Protein AF-A0A0F9WGL8-F1 (afdb_monomer)

Organism: NCBI:txid412755

Structure (mmCIF, N/CA/C/O backbone):
data_AF-A0A0F9WGL8-F1
#
_entry.id   AF-A0A0F9WGL8-F1
#
loop_
_atom_site.group_PDB
_atom_site.id
_atom_site.type_symbol
_atom_site.label_atom_id
_atom_site.label_alt_id
_atom_site.label_comp_id
_atom_site.label_asym_id
_atom_site.label_entity_id
_atom_site.label_seq_id
_atom_site.pdbx_PDB_ins_code
_atom_site.Cartn_x
_atom_site.Cartn_y
_atom_site.Cartn_z
_atom_site.occupancy
_atom_site.B_iso_or_equiv
_atom_site.auth_seq_id
_atom_site.auth_comp_id
_atom_site.auth_asym_id
_atom_site.auth_atom_id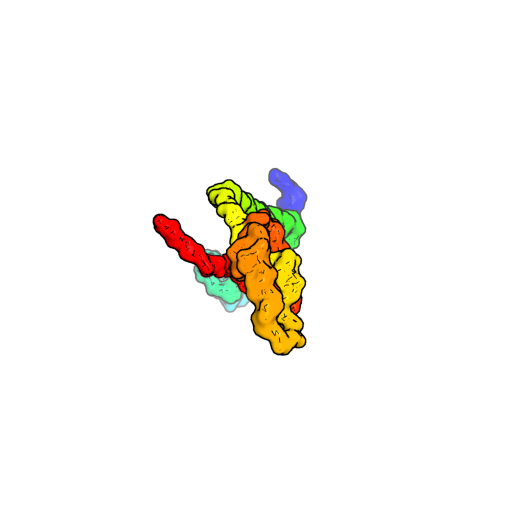
_atom_site.pdbx_PDB_model_num
ATOM 1 N N . MET A 1 1 ? -16.468 8.388 -9.342 1.00 61.84 1 MET A N 1
ATOM 2 C CA . MET A 1 1 ? -15.088 8.164 -8.849 1.00 61.84 1 MET A CA 1
ATOM 3 C C . MET A 1 1 ? -14.529 9.538 -8.498 1.00 61.84 1 MET A C 1
ATOM 5 O O . MET A 1 1 ? -14.939 10.488 -9.144 1.00 61.84 1 MET A O 1
ATOM 9 N N . ASN A 1 2 ? -13.724 9.706 -7.445 1.00 84.00 2 ASN A N 1
ATOM 10 C CA . ASN A 1 2 ? -13.196 11.035 -7.107 1.00 84.00 2 ASN A CA 1
ATOM 11 C C . ASN A 1 2 ? -12.109 11.406 -8.130 1.00 84.00 2 ASN A C 1
ATOM 13 O O . ASN A 1 2 ? -10.982 10.930 -8.006 1.00 84.00 2 ASN A O 1
ATOM 17 N N . ASP A 1 3 ? -12.455 12.198 -9.148 1.00 90.81 3 ASP A N 1
ATOM 18 C CA . ASP A 1 3 ? -11.556 12.529 -10.265 1.00 90.81 3 ASP A CA 1
ATOM 19 C C . ASP A 1 3 ? -10.232 13.135 -9.779 1.00 90.81 3 ASP A C 1
ATOM 21 O O . ASP A 1 3 ? -9.168 12.794 -10.282 1.00 90.81 3 ASP A O 1
ATOM 25 N N . LYS A 1 4 ? -10.259 13.913 -8.690 1.00 93.12 4 LYS A N 1
ATOM 26 C CA . LYS A 1 4 ? -9.046 14.454 -8.060 1.00 93.12 4 LYS A CA 1
ATOM 27 C C . LYS A 1 4 ? -8.122 13.366 -7.503 1.00 93.12 4 LYS A C 1
ATOM 29 O O . LYS A 1 4 ? -6.904 13.494 -7.588 1.00 93.12 4 LYS A O 1
ATOM 34 N N . LEU A 1 5 ? -8.681 12.309 -6.912 1.00 94.56 5 LEU A N 1
ATOM 35 C CA . LEU A 1 5 ? -7.888 11.176 -6.427 1.00 94.56 5 LEU A CA 1
ATOM 36 C C . LEU A 1 5 ? -7.310 10.381 -7.599 1.00 94.56 5 LEU A C 1
ATOM 38 O O . LEU A 1 5 ? -6.151 9.985 -7.546 1.00 94.56 5 LEU A O 1
ATOM 42 N N . LYS A 1 6 ? -8.098 10.185 -8.662 1.00 95.75 6 LYS A N 1
ATOM 43 C CA . LYS A 1 6 ? -7.627 9.524 -9.881 1.00 95.75 6 LYS A CA 1
ATOM 44 C C . LYS A 1 6 ? -6.412 10.247 -10.465 1.00 95.75 6 LYS A C 1
ATOM 46 O O . LYS A 1 6 ? -5.419 9.582 -10.727 1.00 95.75 6 LYS A O 1
ATOM 51 N N . GLU A 1 7 ? -6.458 11.573 -10.592 1.00 97.38 7 GLU A N 1
ATOM 52 C CA . GLU A 1 7 ? -5.324 12.359 -11.101 1.00 97.38 7 GLU A CA 1
ATOM 53 C C . GLU A 1 7 ? -4.088 12.258 -10.198 1.00 97.38 7 GLU A C 1
ATOM 55 O O . GLU A 1 7 ? -2.981 12.081 -10.691 1.00 97.38 7 GLU A O 1
ATOM 60 N N . LYS A 1 8 ? -4.254 12.268 -8.870 1.00 95.94 8 LYS A N 1
ATOM 61 C CA . LYS A 1 8 ? -3.129 12.074 -7.935 1.00 95.94 8 LYS A CA 1
ATOM 62 C C . LYS A 1 8 ? -2.490 10.689 -8.036 1.00 95.94 8 LYS A C 1
ATOM 64 O O . LYS A 1 8 ? -1.273 10.560 -7.942 1.00 95.94 8 LYS A O 1
ATOM 69 N N . VAL A 1 9 ? -3.304 9.646 -8.194 1.00 96.44 9 VAL A N 1
ATOM 70 C CA . VAL A 1 9 ? -2.798 8.283 -8.397 1.00 96.44 9 VAL A CA 1
ATOM 71 C C . VAL A 1 9 ? -2.116 8.176 -9.760 1.00 96.44 9 VAL A C 1
ATOM 73 O O . VAL A 1 9 ? -1.036 7.601 -9.850 1.00 96.44 9 VAL A O 1
ATOM 76 N N . ALA A 1 10 ? -2.704 8.759 -10.806 1.00 97.25 10 ALA A N 1
ATOM 77 C CA . ALA A 1 10 ? -2.117 8.791 -12.141 1.00 97.25 10 ALA A CA 1
ATOM 78 C C . ALA A 1 10 ? -0.765 9.521 -12.157 1.00 97.25 10 ALA A C 1
ATOM 80 O O . ALA A 1 10 ? 0.176 9.013 -12.758 1.00 97.25 10 ALA A O 1
ATOM 81 N N . ASP A 1 11 ? -0.643 10.642 -11.441 1.00 97.31 11 ASP A N 1
ATOM 82 C CA . ASP A 1 11 ? 0.608 11.386 -11.263 1.00 97.31 11 ASP A CA 1
ATOM 83 C C . ASP A 1 11 ? 1.704 10.506 -10.642 1.00 97.31 11 ASP A C 1
ATOM 85 O O . ASP A 1 11 ? 2.785 10.361 -11.210 1.00 97.31 11 ASP A O 1
ATOM 89 N N . LYS A 1 12 ? 1.395 9.788 -9.552 1.00 97.31 12 LYS A N 1
ATOM 90 C CA . LYS A 1 12 ? 2.343 8.838 -8.943 1.00 97.31 12 LYS A CA 1
ATOM 91 C C . LYS A 1 12 ? 2.701 7.668 -9.848 1.00 97.31 12 LYS A C 1
ATOM 93 O O . LYS A 1 12 ? 3.853 7.241 -9.872 1.00 97.31 12 LYS A O 1
ATOM 98 N N . MET A 1 13 ? 1.750 7.175 -10.634 1.00 97.31 13 MET A N 1
ATOM 99 C CA . MET A 1 13 ? 2.026 6.112 -11.597 1.00 97.31 13 MET A CA 1
ATOM 100 C C . MET A 1 13 ? 2.892 6.589 -12.759 1.00 97.31 13 MET A C 1
ATOM 102 O O . MET A 1 13 ? 3.764 5.852 -13.220 1.00 97.31 13 MET A O 1
ATOM 106 N N . HIS A 1 14 ? 2.705 7.832 -13.196 1.00 97.88 14 HIS A N 1
ATOM 107 C CA . HIS A 1 14 ? 3.555 8.451 -14.198 1.00 97.88 14 HIS A CA 1
ATOM 108 C C . HIS A 1 14 ? 4.965 8.730 -13.660 1.00 97.88 14 HIS A C 1
ATOM 110 O O . HIS A 1 14 ? 5.942 8.489 -14.368 1.00 97.88 14 HIS A O 1
ATOM 116 N N . GLU A 1 15 ? 5.097 9.176 -12.410 1.00 97.56 15 GLU A N 1
ATOM 117 C CA . GLU A 1 15 ? 6.387 9.347 -11.730 1.00 97.56 15 GLU A CA 1
ATOM 118 C C . GLU A 1 15 ? 7.164 8.019 -11.683 1.00 97.56 15 GLU A C 1
ATOM 120 O O . GLU A 1 15 ? 8.320 7.963 -12.107 1.00 97.56 15 GLU A O 1
ATOM 125 N N . ALA A 1 16 ? 6.510 6.924 -11.278 1.00 96.31 16 ALA A N 1
ATOM 126 C CA . ALA A 1 16 ? 7.114 5.591 -11.259 1.00 96.31 16 ALA A CA 1
ATOM 127 C C . ALA A 1 16 ? 7.546 5.133 -12.665 1.00 96.31 16 ALA A C 1
ATOM 129 O O . ALA A 1 16 ? 8.687 4.710 -12.873 1.00 96.31 16 ALA A O 1
ATOM 130 N N . TRP A 1 17 ? 6.657 5.258 -13.656 1.00 97.19 17 TRP A N 1
ATOM 131 C CA . TRP A 1 17 ? 6.949 4.885 -15.042 1.00 97.19 17 TRP A CA 1
ATOM 132 C C . TRP A 1 17 ? 8.103 5.705 -15.635 1.00 97.19 17 TRP A C 1
ATOM 134 O O . TRP A 1 17 ? 9.048 5.142 -16.187 1.00 97.19 17 TRP A O 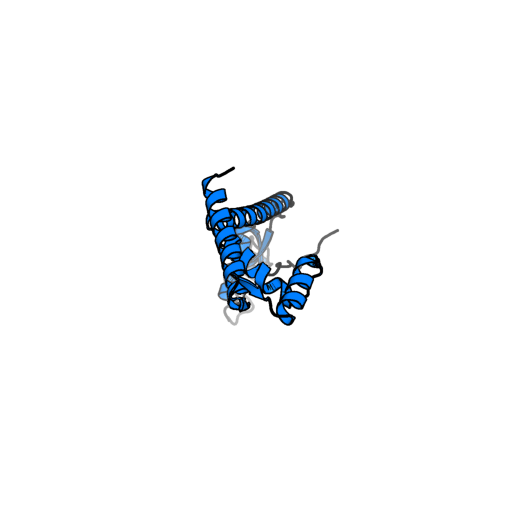1
ATOM 144 N N . SER A 1 18 ? 8.064 7.031 -15.498 1.00 97.94 18 SER A N 1
ATOM 145 C CA . SER A 1 18 ? 9.092 7.925 -16.041 1.00 97.94 18 SER A CA 1
ATOM 146 C C . SER A 1 18 ? 10.445 7.717 -15.354 1.00 97.94 18 SER A C 1
ATOM 148 O O . SER A 1 18 ? 11.477 7.717 -16.030 1.00 97.94 18 SER A O 1
ATOM 150 N N . GLY A 1 19 ? 10.454 7.432 -14.047 1.00 96.62 19 GLY A N 1
ATOM 151 C CA . GLY A 1 19 ? 11.645 7.023 -13.304 1.00 96.62 19 GLY A CA 1
ATOM 152 C C . GLY A 1 19 ? 12.269 5.736 -13.850 1.00 96.62 19 GLY A C 1
ATOM 153 O O . GLY A 1 19 ? 13.482 5.688 -14.084 1.00 96.62 19 GLY A O 1
ATOM 154 N N . TRP A 1 20 ? 11.451 4.718 -14.137 1.00 95.75 20 TRP A N 1
ATOM 155 C CA . TRP A 1 20 ? 11.904 3.476 -14.772 1.00 95.75 20 TRP A CA 1
ATOM 156 C C . TRP A 1 20 ? 12.434 3.697 -16.189 1.00 95.75 20 TRP A C 1
ATOM 158 O O . TRP A 1 20 ? 13.503 3.185 -16.527 1.00 95.75 20 TRP A O 1
ATOM 168 N N . MET A 1 21 ? 11.758 4.512 -17.002 1.00 96.56 21 MET A N 1
ATOM 169 C CA . MET A 1 21 ? 12.241 4.859 -18.342 1.00 96.56 21 MET A CA 1
ATOM 170 C C . MET A 1 21 ? 13.595 5.573 -18.277 1.00 96.56 21 MET A C 1
ATOM 172 O O . MET A 1 21 ? 14.539 5.185 -18.968 1.00 96.56 21 MET A O 1
ATOM 176 N N . ALA A 1 22 ? 13.738 6.559 -17.388 1.00 97.25 22 ALA A N 1
ATOM 177 C CA . ALA A 1 22 ? 15.002 7.253 -17.164 1.00 97.25 22 ALA A CA 1
ATOM 178 C C . ALA A 1 22 ? 16.108 6.299 -16.680 1.00 97.25 22 ALA A C 1
ATOM 180 O O . ALA A 1 22 ? 17.262 6.425 -17.096 1.00 97.25 22 ALA A O 1
ATOM 181 N N . TYR A 1 23 ? 15.777 5.322 -15.830 1.00 96.06 23 TYR A N 1
ATOM 182 C CA . TYR A 1 23 ? 16.714 4.288 -15.391 1.00 96.06 23 TYR A CA 1
ATOM 183 C C . TYR A 1 23 ? 17.191 3.413 -16.554 1.00 96.06 23 TYR A C 1
ATOM 185 O O . TYR A 1 23 ? 18.398 3.216 -16.706 1.00 96.06 23 TYR A O 1
ATOM 193 N N . ILE A 1 24 ? 16.270 2.938 -17.400 1.00 95.44 24 ILE A N 1
ATOM 194 C CA . ILE A 1 24 ? 16.589 2.134 -18.586 1.00 95.44 24 ILE A CA 1
ATOM 195 C C . ILE A 1 24 ? 17.519 2.913 -19.511 1.00 95.44 24 ILE A C 1
ATOM 197 O O . ILE A 1 24 ? 18.579 2.398 -19.874 1.00 95.44 24 ILE A O 1
ATOM 201 N N . PHE A 1 25 ? 17.181 4.162 -19.841 1.00 96.62 25 PHE A N 1
ATOM 202 C CA . PHE A 1 25 ? 18.022 4.997 -20.696 1.00 96.62 25 PHE A CA 1
ATOM 203 C C . PHE A 1 25 ? 19.399 5.243 -20.078 1.00 96.62 25 PHE A C 1
ATOM 205 O O . PHE A 1 25 ? 20.404 5.097 -20.764 1.00 96.62 25 PHE A O 1
ATOM 212 N N . ARG A 1 26 ? 19.473 5.508 -18.768 1.00 97.44 26 ARG A N 1
ATOM 213 C CA . ARG A 1 26 ? 20.744 5.709 -18.053 1.00 97.44 26 ARG A CA 1
ATOM 214 C C . ARG A 1 26 ? 21.630 4.461 -18.026 1.00 97.44 26 ARG A C 1
ATOM 216 O O . ARG A 1 26 ? 22.849 4.580 -17.945 1.00 97.44 26 ARG A O 1
ATOM 223 N N . LYS A 1 27 ? 21.040 3.264 -18.023 1.00 97.56 27 LYS A N 1
ATOM 224 C CA . LYS A 1 27 ? 21.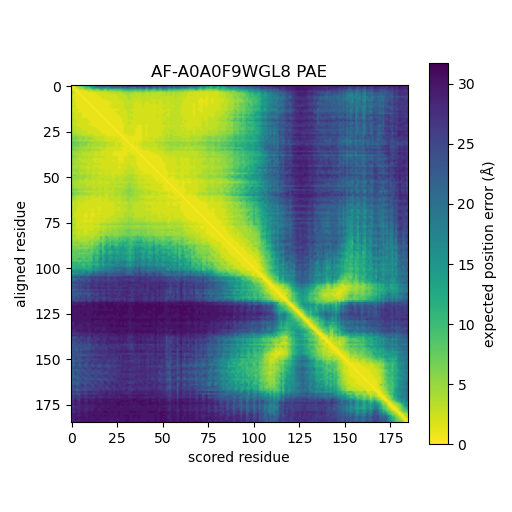776 1.988 -18.044 1.00 97.56 27 LYS A CA 1
ATOM 225 C C . LYS A 1 27 ? 22.104 1.503 -19.454 1.00 97.56 27 LYS A C 1
ATOM 227 O O . LYS A 1 27 ? 22.926 0.598 -19.589 1.00 97.56 27 LYS A O 1
ATOM 232 N N . SER A 1 28 ? 21.477 2.082 -20.469 1.00 97.94 28 SER A N 1
ATOM 233 C CA . SER A 1 28 ? 21.648 1.709 -21.868 1.00 97.94 28 SER A CA 1
ATOM 234 C C . SER A 1 28 ? 22.650 2.624 -22.561 1.00 97.94 28 SER A C 1
ATOM 236 O O . SER A 1 28 ? 22.911 3.744 -22.127 1.00 97.94 28 SER A O 1
ATOM 238 N N . LYS A 1 29 ? 23.218 2.149 -23.666 1.00 97.88 29 LYS A N 1
ATOM 239 C CA . LYS A 1 29 ? 24.041 2.975 -24.549 1.00 97.88 29 LYS A CA 1
ATOM 240 C C . LYS A 1 29 ? 23.156 3.554 -25.646 1.00 97.88 29 LYS A C 1
ATOM 242 O O . LYS A 1 29 ? 22.545 2.785 -26.380 1.00 97.88 29 LYS A O 1
ATOM 247 N N . VAL A 1 30 ? 23.122 4.877 -25.782 1.00 97.00 30 VAL A N 1
ATOM 248 C CA . VAL A 1 30 ? 22.519 5.532 -26.952 1.00 97.00 30 VAL A CA 1
ATOM 249 C C . VAL A 1 30 ? 23.494 5.411 -28.125 1.00 97.00 30 VAL A C 1
ATOM 251 O O . VAL A 1 30 ? 24.670 5.761 -28.005 1.00 97.00 30 VAL A O 1
ATOM 254 N N . ASN A 1 31 ? 23.022 4.853 -29.232 1.00 98.06 31 ASN A N 1
ATOM 255 C CA . ASN A 1 31 ? 23.795 4.639 -30.448 1.00 98.06 31 ASN A CA 1
ATOM 256 C C . ASN A 1 31 ? 23.717 5.878 -31.368 1.00 98.06 31 ASN A C 1
ATOM 258 O O . ASN A 1 31 ? 22.809 6.698 -31.214 1.00 98.06 31 ASN A O 1
ATOM 262 N N . PRO A 1 32 ? 24.638 6.034 -32.342 1.00 97.88 32 PRO A N 1
ATOM 263 C CA . PRO A 1 32 ? 24.643 7.191 -33.247 1.00 97.88 32 PRO A CA 1
ATOM 264 C C . PRO A 1 32 ? 23.375 7.359 -34.097 1.00 97.88 32 PRO A C 1
ATOM 266 O O . PRO A 1 32 ? 23.071 8.467 -34.523 1.00 97.88 32 PRO A O 1
ATOM 269 N N . ASP A 1 33 ? 22.639 6.276 -34.339 1.00 97.50 33 ASP A N 1
ATOM 270 C CA . ASP A 1 33 ? 21.376 6.255 -35.087 1.00 97.50 33 ASP A CA 1
ATOM 271 C C . ASP A 1 33 ? 20.143 6.563 -34.214 1.00 97.50 33 ASP A C 1
ATOM 273 O O . ASP A 1 33 ? 19.010 6.480 -34.683 1.00 97.50 33 ASP A O 1
ATOM 277 N N . GLY A 1 34 ? 20.348 6.904 -32.936 1.00 96.06 34 GLY A N 1
ATOM 278 C CA . GLY A 1 34 ? 19.280 7.174 -31.974 1.00 96.06 34 GLY A CA 1
ATOM 279 C C . GLY A 1 34 ? 18.659 5.921 -31.349 1.00 96.06 34 GLY A C 1
ATOM 280 O O . GLY A 1 34 ? 17.796 6.044 -30.480 1.00 96.06 34 GLY A O 1
ATOM 281 N N . THR A 1 35 ? 19.098 4.718 -31.732 1.00 97.31 35 THR A N 1
ATOM 282 C CA . THR A 1 35 ? 18.681 3.482 -31.059 1.00 97.31 35 THR A CA 1
ATOM 283 C C . THR A 1 35 ? 19.364 3.339 -29.698 1.00 97.31 35 THR A C 1
ATOM 285 O O . THR A 1 35 ? 20.339 4.029 -29.386 1.00 97.31 35 THR A O 1
ATOM 288 N N . ILE A 1 36 ? 18.862 2.429 -28.862 1.00 97.50 36 ILE A N 1
ATOM 289 C CA . ILE A 1 36 ? 19.475 2.117 -27.571 1.00 97.50 36 ILE A CA 1
ATOM 290 C C . ILE A 1 36 ? 19.933 0.663 -27.522 1.00 97.50 36 ILE A C 1
ATOM 292 O O . ILE A 1 36 ? 19.207 -0.254 -27.896 1.00 97.50 36 ILE A O 1
ATOM 296 N N . THR A 1 37 ? 21.137 0.448 -27.003 1.00 98.12 37 THR A N 1
ATOM 297 C CA . THR A 1 37 ? 21.652 -0.879 -26.671 1.00 98.12 37 THR A CA 1
ATOM 298 C C . THR A 1 37 ? 21.492 -1.107 -25.173 1.00 98.12 37 THR A C 1
ATOM 300 O O . THR A 1 37 ? 22.196 -0.490 -24.368 1.00 98.12 37 THR A O 1
ATOM 303 N N . ILE A 1 38 ? 20.576 -1.998 -24.793 1.00 98.06 38 ILE A N 1
ATOM 304 C CA . ILE A 1 38 ? 20.378 -2.415 -23.400 1.00 98.06 38 ILE A CA 1
ATOM 305 C C . ILE A 1 38 ? 21.439 -3.473 -23.053 1.00 98.06 38 ILE A C 1
ATOM 307 O O . ILE A 1 38 ? 21.610 -4.434 -23.807 1.00 98.06 38 ILE A O 1
ATOM 311 N N . PRO A 1 39 ? 22.167 -3.347 -21.930 1.00 98.19 39 PRO A N 1
ATOM 312 C CA . PRO A 1 39 ? 23.194 -4.317 -21.578 1.00 98.19 39 PRO A CA 1
ATOM 313 C C . PRO A 1 39 ? 22.586 -5.685 -21.238 1.00 98.19 39 PRO A C 1
ATOM 315 O O . PRO A 1 39 ? 21.527 -5.780 -20.618 1.00 98.19 39 PRO A O 1
ATOM 318 N N . GLN A 1 40 ? 23.295 -6.764 -21.584 1.00 98.12 40 GLN A N 1
ATOM 319 C CA . GLN A 1 40 ? 22.805 -8.143 -21.445 1.00 98.12 40 GLN A CA 1
ATOM 320 C C . GLN A 1 40 ? 22.308 -8.478 -20.029 1.00 98.12 40 GLN A C 1
ATOM 322 O O . GLN A 1 40 ? 21.283 -9.142 -19.875 1.00 98.12 40 GLN A O 1
ATOM 327 N N . TRP A 1 41 ? 23.011 -8.016 -18.988 1.00 97.19 41 TRP A N 1
ATOM 328 C CA . TRP A 1 41 ? 22.611 -8.257 -17.597 1.00 97.19 41 TRP A CA 1
ATOM 329 C C . TRP A 1 41 ? 21.225 -7.676 -17.291 1.00 97.19 41 TRP A C 1
ATOM 331 O O . TRP A 1 41 ? 20.458 -8.283 -16.545 1.00 97.19 41 TRP A O 1
ATOM 341 N N . ALA A 1 42 ? 20.904 -6.522 -17.880 1.00 97.00 42 ALA A N 1
ATOM 342 C CA . ALA A 1 42 ? 19.652 -5.820 -17.669 1.00 97.00 42 ALA A CA 1
ATOM 343 C C . ALA A 1 42 ? 18.517 -6.503 -18.425 1.00 97.00 42 ALA A C 1
ATOM 345 O O . ALA A 1 42 ? 17.492 -6.787 -17.818 1.00 97.00 42 ALA A O 1
ATOM 346 N N . VAL A 1 43 ? 18.745 -6.882 -19.689 1.00 97.56 43 VAL A N 1
ATOM 347 C CA . VAL A 1 43 ? 17.800 -7.709 -20.459 1.00 97.56 43 VAL A CA 1
ATOM 348 C C . VAL A 1 43 ? 17.467 -8.985 -19.684 1.00 97.56 43 VAL A C 1
ATOM 350 O O . VAL A 1 43 ? 16.309 -9.247 -19.389 1.00 97.56 43 VAL A O 1
ATOM 353 N N . LYS A 1 44 ? 18.485 -9.739 -19.245 1.00 96.75 44 LYS A N 1
ATOM 354 C CA . LYS A 1 44 ? 18.285 -10.986 -18.492 1.00 96.75 44 LYS A CA 1
ATOM 355 C C . LYS A 1 44 ? 17.489 -10.772 -17.201 1.00 96.75 44 LYS A C 1
ATOM 357 O O . LYS A 1 44 ? 16.628 -11.585 -16.873 1.00 96.75 44 LYS A O 1
ATOM 362 N N . ARG A 1 45 ? 17.802 -9.717 -16.443 1.00 95.00 45 ARG A N 1
ATOM 363 C CA . ARG A 1 45 ? 17.124 -9.417 -15.177 1.00 95.00 45 ARG A CA 1
ATOM 364 C C . ARG A 1 45 ? 15.682 -8.966 -15.405 1.00 95.00 45 ARG A C 1
ATOM 366 O O . ARG A 1 45 ? 14.783 -9.538 -14.800 1.00 95.00 45 ARG A O 1
ATOM 373 N N . TRP A 1 46 ? 15.469 -7.953 -16.240 1.00 95.38 46 TRP A N 1
ATOM 374 C CA . TRP A 1 46 ? 14.164 -7.318 -16.410 1.00 95.38 46 TRP A CA 1
ATOM 375 C C . TRP A 1 46 ? 13.189 -8.206 -17.180 1.00 95.38 46 TRP A C 1
ATOM 377 O O . TRP A 1 46 ? 12.038 -8.285 -16.773 1.00 95.38 46 TRP A O 1
ATOM 387 N N . SER A 1 47 ? 13.637 -8.959 -18.195 1.00 95.75 47 SER A N 1
ATOM 388 C CA . SER A 1 47 ? 12.782 -9.964 -18.850 1.00 95.75 47 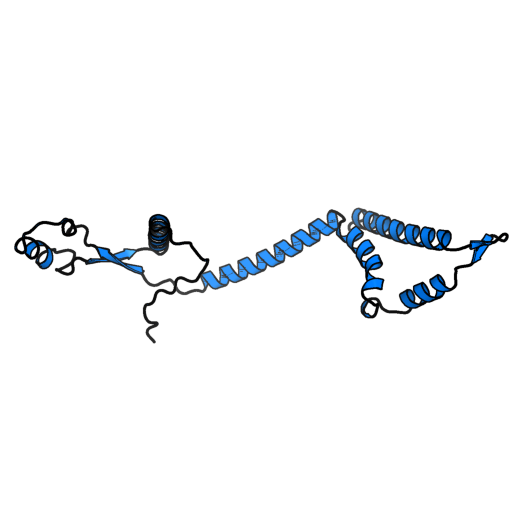SER A CA 1
ATOM 389 C C . SER A 1 47 ? 12.285 -11.000 -17.844 1.00 95.75 47 SER A C 1
ATOM 391 O O . SER A 1 47 ? 11.090 -11.243 -17.762 1.00 95.75 47 SER A O 1
ATOM 393 N N . LYS A 1 48 ? 13.168 -11.514 -16.971 1.00 94.75 48 LYS A N 1
ATOM 394 C CA . LYS A 1 48 ? 12.746 -12.430 -15.903 1.00 94.75 48 LYS A CA 1
ATOM 395 C C . LYS A 1 48 ? 11.703 -11.799 -14.975 1.00 94.75 48 LYS A C 1
ATOM 397 O O . LYS A 1 48 ? 10.776 -12.494 -14.576 1.00 94.75 48 LYS A O 1
ATOM 402 N N . GLN A 1 49 ? 11.856 -10.526 -14.610 1.00 94.19 49 GLN A N 1
ATOM 403 C CA . GLN A 1 49 ? 10.884 -9.837 -13.754 1.00 94.19 49 GLN A CA 1
ATOM 404 C C . GLN A 1 49 ? 9.526 -9.667 -14.448 1.00 94.19 49 GLN A C 1
ATOM 406 O O . GLN A 1 49 ? 8.507 -9.899 -13.813 1.00 94.19 49 GLN A O 1
ATOM 411 N N . VAL A 1 50 ? 9.513 -9.326 -15.740 1.00 94.12 50 VAL A N 1
ATOM 412 C CA . VAL A 1 50 ? 8.279 -9.154 -16.526 1.00 94.12 50 VAL A CA 1
ATOM 413 C C . VAL A 1 50 ? 7.567 -10.490 -16.779 1.00 94.12 50 VAL A C 1
ATOM 415 O O . VAL A 1 50 ? 6.342 -10.546 -16.719 1.00 94.12 50 VAL A O 1
ATOM 418 N N . ASP A 1 51 ? 8.317 -11.570 -17.006 1.00 96.75 51 ASP A N 1
ATOM 419 C CA . ASP A 1 51 ? 7.766 -12.901 -17.304 1.00 96.75 51 ASP A CA 1
ATOM 420 C C . ASP A 1 51 ? 7.324 -13.678 -16.046 1.00 96.75 51 ASP A C 1
ATOM 422 O O . ASP A 1 51 ? 6.683 -14.726 -16.148 1.00 96.75 51 ASP A O 1
ATOM 426 N N . THR A 1 52 ? 7.665 -13.193 -14.846 1.00 94.69 52 THR A N 1
ATOM 427 C CA . THR A 1 52 ? 7.343 -13.852 -13.570 1.00 94.69 52 THR A CA 1
ATOM 428 C C . THR A 1 52 ? 6.206 -13.118 -12.869 1.00 94.69 52 THR A C 1
ATOM 430 O O . THR A 1 52 ? 6.266 -11.910 -12.659 1.00 94.69 52 THR A O 1
ATOM 433 N N . TRP A 1 53 ? 5.169 -13.840 -12.443 1.00 97.25 53 TRP A N 1
ATOM 434 C CA . TRP A 1 53 ? 4.072 -13.230 -11.689 1.00 97.25 53 TRP A CA 1
ATOM 435 C C . TRP A 1 53 ? 4.584 -12.711 -10.340 1.00 97.25 53 TRP A C 1
ATOM 437 O O . TRP A 1 53 ? 5.398 -13.368 -9.696 1.00 97.25 53 TRP A O 1
ATOM 447 N N . TYR A 1 54 ? 4.055 -11.582 -9.855 1.00 95.81 54 TYR A N 1
ATOM 448 C CA . TYR A 1 54 ? 4.526 -10.951 -8.611 1.00 95.81 54 TYR A CA 1
ATOM 449 C C . TYR A 1 54 ? 4.589 -11.914 -7.415 1.00 95.81 54 TYR A C 1
ATOM 451 O O . TYR A 1 54 ? 5.547 -11.900 -6.646 1.00 95.81 54 TYR A O 1
ATOM 459 N N . LYS A 1 55 ? 3.598 -12.802 -7.263 1.00 96.94 55 LYS A N 1
ATOM 460 C CA . LYS A 1 55 ? 3.576 -13.798 -6.178 1.00 96.94 55 LYS A CA 1
ATOM 461 C C . LYS A 1 55 ? 4.782 -14.754 -6.218 1.00 96.94 55 LYS A C 1
ATOM 463 O O . LYS A 1 55 ? 5.256 -15.149 -5.156 1.00 96.94 55 LYS A O 1
ATOM 468 N N . ASP A 1 56 ? 5.296 -15.034 -7.415 1.00 97.31 56 ASP A N 1
ATOM 469 C CA . ASP A 1 56 ? 6.364 -15.996 -7.702 1.00 97.31 56 ASP A CA 1
ATOM 470 C C . ASP A 1 56 ? 7.747 -15.323 -7.828 1.00 97.31 56 ASP A C 1
ATOM 472 O O . ASP A 1 56 ? 8.763 -16.003 -7.998 1.00 97.31 56 ASP A O 1
ATOM 476 N N . LEU A 1 57 ? 7.821 -13.988 -7.731 1.00 96.12 57 LEU A N 1
ATOM 477 C CA . LEU A 1 57 ? 9.096 -13.274 -7.693 1.00 96.12 57 LEU A CA 1
ATOM 478 C C . LEU A 1 57 ? 9.880 -13.615 -6.413 1.00 96.12 57 LEU A C 1
ATOM 480 O O . LEU A 1 57 ? 9.290 -13.730 -5.336 1.00 96.12 57 LEU A O 1
ATOM 484 N N . PRO A 1 58 ? 11.219 -13.709 -6.486 1.00 94.62 58 PRO A N 1
ATOM 485 C CA . PRO A 1 58 ? 12.067 -13.692 -5.301 1.00 94.62 58 PRO A CA 1
ATOM 486 C C . PRO A 1 58 ? 11.838 -12.426 -4.470 1.00 94.62 58 PRO A C 1
ATOM 488 O O . PRO A 1 58 ? 11.612 -11.351 -5.022 1.00 94.62 58 PRO A O 1
ATOM 491 N N . GLU A 1 59 ? 11.950 -12.533 -3.148 1.00 94.12 59 GLU A N 1
ATOM 492 C CA . GLU A 1 59 ? 11.587 -11.445 -2.232 1.00 94.12 59 GLU A CA 1
ATOM 493 C C . GLU A 1 59 ? 12.371 -10.152 -2.485 1.00 94.12 59 GLU A C 1
ATOM 495 O O . GLU A 1 59 ? 11.791 -9.073 -2.556 1.00 94.12 59 GLU A O 1
ATOM 500 N N . ASN A 1 60 ? 13.669 -10.279 -2.755 1.00 91.31 60 ASN A N 1
ATOM 501 C CA . ASN A 1 60 ? 14.558 -9.165 -3.084 1.00 91.31 60 ASN A CA 1
ATOM 502 C C . ASN A 1 60 ? 14.259 -8.499 -4.442 1.00 91.31 60 ASN A C 1
ATOM 504 O O . ASN A 1 60 ? 14.847 -7.475 -4.780 1.00 91.31 60 ASN A O 1
ATOM 508 N N . MET A 1 61 ? 13.424 -9.118 -5.281 1.00 91.88 61 MET A N 1
ATOM 509 C CA . MET A 1 61 ? 12.977 -8.539 -6.549 1.00 91.88 61 MET A CA 1
ATOM 510 C C . MET A 1 61 ? 11.644 -7.803 -6.420 1.00 91.88 61 MET A C 1
ATOM 512 O O . MET A 1 61 ? 11.313 -7.060 -7.337 1.00 91.88 61 MET A O 1
ATOM 516 N N . LYS A 1 62 ? 10.918 -7.988 -5.310 1.00 95.56 62 LYS A N 1
ATOM 517 C CA . LYS A 1 62 ? 9.647 -7.308 -5.024 1.00 95.56 62 LYS A CA 1
ATOM 518 C C . LYS A 1 62 ? 9.835 -5.955 -4.343 1.00 95.56 62 LYS A C 1
ATOM 520 O O . LYS A 1 62 ? 8.900 -5.163 -4.328 1.00 95.56 62 LYS A O 1
ATOM 525 N N . ASP A 1 63 ? 11.016 -5.692 -3.777 1.00 94.75 63 ASP A N 1
ATOM 526 C CA . ASP A 1 63 ? 11.291 -4.472 -3.005 1.00 94.75 63 ASP A CA 1
ATOM 527 C C . ASP A 1 63 ? 10.951 -3.200 -3.789 1.00 94.75 63 ASP A C 1
ATOM 529 O O . ASP A 1 63 ? 10.228 -2.353 -3.277 1.00 94.75 63 ASP A O 1
ATOM 533 N N . SER A 1 64 ? 11.357 -3.106 -5.060 1.00 91.50 64 SER A N 1
ATOM 534 C CA . SER A 1 64 ? 11.038 -1.934 -5.886 1.00 91.50 64 SER A CA 1
ATOM 535 C C . SER A 1 64 ? 9.539 -1.767 -6.134 1.00 91.50 64 SER A C 1
ATOM 537 O O . SER A 1 64 ? 9.044 -0.646 -6.147 1.00 91.50 64 SER A O 1
ATOM 539 N N . ASP A 1 65 ? 8.801 -2.866 -6.315 1.00 95.00 65 ASP A N 1
ATOM 540 C CA . ASP A 1 65 ? 7.353 -2.803 -6.541 1.00 95.00 65 ASP A CA 1
ATOM 541 C C . ASP A 1 65 ? 6.618 -2.381 -5.263 1.00 95.00 65 ASP A C 1
ATOM 543 O O . ASP A 1 65 ? 5.660 -1.610 -5.319 1.00 95.00 65 ASP A O 1
ATOM 547 N N . ARG A 1 66 ? 7.091 -2.848 -4.100 1.00 97.19 66 ARG A N 1
ATOM 548 C CA . ARG A 1 66 ? 6.575 -2.423 -2.795 1.00 97.19 66 ARG A CA 1
ATOM 549 C C . ARG A 1 66 ? 6.852 -0.956 -2.521 1.00 97.19 66 ARG A C 1
ATOM 551 O O . ARG A 1 66 ? 5.937 -0.259 -2.109 1.00 97.19 66 ARG A O 1
ATOM 558 N N . GLU A 1 67 ? 8.060 -0.477 -2.801 1.00 95.88 67 GLU A N 1
ATOM 559 C CA . GLU A 1 67 ? 8.399 0.938 -2.635 1.00 95.88 67 GLU A CA 1
ATOM 560 C C . GLU A 1 67 ? 7.485 1.843 -3.479 1.00 95.88 67 GLU A C 1
ATOM 562 O O . GLU A 1 67 ? 7.025 2.879 -2.996 1.00 95.88 67 GLU A O 1
ATOM 567 N N . GLU A 1 68 ? 7.168 1.456 -4.721 1.00 96.31 68 GLU A N 1
ATOM 568 C CA . GLU A 1 68 ? 6.203 2.202 -5.540 1.00 96.31 68 GLU A CA 1
ATOM 569 C C . GLU A 1 68 ? 4.764 2.085 -5.009 1.00 96.31 68 GLU A C 1
ATOM 571 O O . GLU A 1 68 ? 4.025 3.074 -5.004 1.00 96.31 68 GLU A O 1
ATOM 576 N N . ALA A 1 69 ? 4.362 0.914 -4.506 1.00 96.94 69 ALA A N 1
ATOM 577 C CA . ALA A 1 69 ? 3.056 0.733 -3.873 1.00 96.94 69 ALA A CA 1
ATOM 578 C C . ALA A 1 69 ? 2.907 1.592 -2.605 1.00 96.94 69 ALA A C 1
ATOM 580 O O . ALA A 1 69 ? 1.879 2.249 -2.423 1.00 96.94 69 ALA A O 1
ATOM 581 N N . ASP A 1 70 ? 3.941 1.660 -1.768 1.00 97.06 70 ASP A N 1
ATOM 582 C CA . ASP A 1 70 ? 3.957 2.438 -0.529 1.00 97.06 70 ASP A CA 1
ATOM 583 C C . ASP A 1 70 ? 3.790 3.937 -0.800 1.00 97.06 70 ASP A C 1
ATOM 585 O O . ASP A 1 70 ? 3.059 4.620 -0.080 1.00 97.06 70 ASP A O 1
ATOM 589 N N . LYS A 1 71 ? 4.376 4.461 -1.885 1.00 96.06 71 LYS A N 1
ATOM 590 C CA . LYS A 1 71 ? 4.169 5.860 -2.305 1.00 96.06 71 LYS A CA 1
ATOM 591 C C . LYS A 1 71 ? 2.706 6.161 -2.631 1.00 96.06 71 LYS A C 1
ATOM 593 O O . LYS A 1 71 ? 2.232 7.258 -2.332 1.00 96.06 71 LYS A O 1
ATOM 598 N N . ILE A 1 72 ? 1.986 5.209 -3.230 1.00 96.50 72 ILE A N 1
ATOM 599 C CA . ILE A 1 72 ? 0.549 5.346 -3.506 1.00 96.50 72 ILE A CA 1
ATOM 600 C C . ILE A 1 72 ? -0.241 5.262 -2.198 1.00 96.50 72 ILE A C 1
ATOM 602 O O . ILE A 1 72 ? -1.094 6.111 -1.944 1.00 96.50 72 ILE A O 1
ATOM 606 N N . LEU A 1 73 ? 0.053 4.277 -1.345 1.00 96.12 73 LEU A N 1
ATOM 607 C CA . LEU A 1 73 ? -0.621 4.095 -0.053 1.00 96.12 73 LEU A CA 1
ATOM 608 C C . LEU A 1 73 ? -0.424 5.295 0.886 1.00 96.12 73 LEU A C 1
ATOM 610 O O . LEU A 1 73 ? -1.317 5.621 1.667 1.00 96.12 73 LEU A O 1
ATOM 614 N N . ALA A 1 74 ? 0.704 5.995 0.766 1.00 95.75 74 ALA A N 1
ATOM 615 C CA . ALA A 1 74 ? 1.005 7.208 1.517 1.00 95.75 74 ALA A CA 1
ATOM 616 C C . ALA A 1 74 ? 0.193 8.441 1.075 1.00 95.75 74 ALA A C 1
ATOM 618 O O . ALA A 1 74 ? 0.243 9.470 1.757 1.00 95.75 74 ALA A O 1
ATOM 619 N N . LEU A 1 75 ? -0.566 8.378 -0.029 1.00 96.06 75 LEU A N 1
ATOM 620 C CA . LEU A 1 75 ? -1.438 9.481 -0.436 1.00 96.06 75 LEU A CA 1
ATOM 621 C C . LEU A 1 75 ? -2.470 9.772 0.671 1.00 96.06 75 LEU A C 1
ATOM 623 O O . LEU A 1 75 ? -3.148 8.844 1.117 1.00 96.06 75 LEU A O 1
ATOM 627 N N . PRO A 1 76 ? -2.655 11.039 1.098 1.00 94.88 76 PRO A N 1
ATOM 628 C CA . PRO A 1 76 ? -3.490 11.375 2.254 1.00 94.88 76 PRO A CA 1
ATOM 629 C C . PRO A 1 76 ? -4.921 10.843 2.168 1.00 94.88 76 PRO A C 1
ATOM 631 O O . PRO A 1 76 ? -5.474 10.375 3.161 1.00 94.88 76 PRO A O 1
ATOM 634 N N . GLU A 1 77 ? -5.522 10.894 0.980 1.00 93.44 77 GLU A N 1
ATOM 635 C CA . GLU A 1 77 ? -6.863 10.368 0.740 1.00 93.44 77 GLU A CA 1
ATOM 636 C C . GLU A 1 77 ? -6.950 8.848 0.933 1.00 93.44 77 GLU A C 1
ATOM 638 O O . GLU A 1 77 ? -7.935 8.364 1.493 1.00 93.44 77 GLU A O 1
ATOM 643 N N . ILE A 1 78 ? -5.930 8.105 0.488 1.00 94.50 78 ILE A N 1
ATOM 644 C CA . ILE A 1 78 ? -5.868 6.644 0.616 1.00 94.50 78 ILE A CA 1
ATOM 645 C C . ILE A 1 78 ? -5.566 6.274 2.061 1.00 94.50 78 ILE A C 1
ATOM 647 O O . ILE A 1 78 ? -6.311 5.498 2.650 1.00 94.50 78 ILE A O 1
ATOM 651 N N . LYS A 1 79 ? -4.550 6.897 2.661 1.00 94.94 79 LYS A N 1
ATOM 652 C CA . LYS A 1 79 ? -4.205 6.701 4.067 1.00 94.94 79 LYS A CA 1
ATOM 653 C C . LYS A 1 79 ? -5.403 6.954 4.982 1.00 94.94 79 LYS A C 1
ATOM 655 O O . LYS A 1 79 ? -5.770 6.085 5.757 1.00 94.94 79 LYS A O 1
ATOM 660 N N . SER A 1 80 ? -6.096 8.083 4.814 1.00 92.81 80 SER A N 1
ATOM 661 C CA . SER A 1 80 ? -7.296 8.386 5.604 1.00 92.81 80 SER A CA 1
ATOM 662 C C . SER A 1 80 ? -8.405 7.347 5.416 1.00 92.81 80 SER A C 1
ATOM 664 O O . SER A 1 80 ? -9.133 7.047 6.362 1.00 92.81 80 SER A O 1
ATOM 666 N N . ALA A 1 81 ? -8.564 6.797 4.209 1.00 92.38 81 ALA A N 1
ATOM 667 C CA . ALA A 1 81 ? -9.525 5.728 3.967 1.00 92.38 81 ALA A CA 1
ATOM 668 C C . ALA A 1 81 ? -9.114 4.418 4.663 1.00 92.38 81 ALA A C 1
ATOM 670 O O . ALA A 1 81 ? -9.972 3.762 5.251 1.00 92.38 81 ALA A O 1
ATOM 671 N N . LEU A 1 82 ? -7.826 4.063 4.640 1.00 92.19 82 LEU A N 1
ATOM 672 C CA . LEU A 1 82 ? -7.288 2.892 5.339 1.00 92.19 82 LEU A CA 1
ATOM 673 C C . LEU A 1 82 ? -7.437 3.027 6.858 1.00 92.19 82 LEU A C 1
ATOM 675 O O . LEU A 1 82 ? -7.991 2.125 7.482 1.00 92.19 82 LEU A O 1
ATOM 679 N N . ASP A 1 83 ? -7.073 4.181 7.422 1.00 91.69 83 ASP A N 1
ATOM 680 C CA . ASP A 1 83 ? -7.223 4.477 8.851 1.00 91.69 83 ASP A CA 1
ATOM 681 C C . ASP A 1 83 ? -8.698 4.352 9.280 1.00 91.69 83 ASP A C 1
ATOM 683 O O . ASP A 1 83 ? -9.025 3.761 10.308 1.00 91.69 83 ASP A O 1
ATOM 687 N N . LYS A 1 84 ? -9.635 4.849 8.459 1.00 92.69 84 LYS A N 1
ATOM 688 C CA . LYS A 1 84 ? -11.078 4.692 8.711 1.00 92.69 84 LYS A CA 1
ATOM 689 C C . LYS A 1 84 ? -11.521 3.233 8.666 1.00 92.69 84 LYS A C 1
ATOM 691 O O . LYS A 1 84 ? -12.339 2.831 9.487 1.00 92.69 84 LYS A O 1
ATOM 696 N N . LEU A 1 85 ? -11.022 2.445 7.715 1.00 92.00 85 LEU A N 1
ATOM 697 C CA . LEU A 1 85 ? -11.339 1.018 7.629 1.00 92.00 85 LEU A CA 1
ATOM 698 C C . LEU A 1 85 ? -10.819 0.253 8.848 1.00 92.00 85 LEU A C 1
ATOM 700 O O . LEU A 1 85 ? -11.510 -0.634 9.345 1.00 92.00 85 LEU A O 1
ATOM 704 N N . GLU A 1 86 ? -9.639 0.604 9.350 1.00 91.50 86 GLU A N 1
ATOM 705 C CA . GLU A 1 86 ? -9.088 0.032 10.577 1.00 91.50 86 GLU A CA 1
ATOM 706 C C . GLU A 1 86 ? -9.936 0.403 11.797 1.00 91.50 86 GLU A C 1
ATOM 708 O O . GLU A 1 86 ? -10.367 -0.478 12.543 1.00 91.50 86 GLU A O 1
ATOM 713 N N . MET A 1 87 ? -10.321 1.676 11.917 1.00 85.44 87 MET A N 1
ATOM 714 C CA . MET A 1 87 ? -11.251 2.122 12.955 1.00 85.44 87 MET A CA 1
ATOM 715 C C . MET A 1 87 ? -12.603 1.407 12.889 1.00 85.44 87 MET A C 1
ATOM 717 O O . MET A 1 87 ? -13.175 1.090 13.931 1.00 85.44 87 MET A O 1
ATOM 721 N N . LEU A 1 88 ? -13.124 1.104 11.696 1.00 89.50 88 LEU A N 1
ATOM 722 C CA . LEU A 1 88 ? -14.377 0.357 11.546 1.00 89.50 88 LEU A CA 1
ATOM 723 C C . LEU A 1 88 ? -14.258 -1.092 12.034 1.00 89.50 88 LEU A C 1
ATOM 725 O O . LEU A 1 88 ? -15.207 -1.602 12.629 1.00 89.50 88 LEU A O 1
ATOM 729 N N . LYS A 1 89 ? -13.110 -1.749 11.825 1.00 88.12 89 LYS A N 1
ATOM 730 C CA . LYS A 1 89 ? -12.857 -3.100 12.358 1.00 88.12 89 LYS A CA 1
ATOM 731 C C . LYS A 1 89 ? -12.857 -3.093 13.883 1.00 88.12 89 LYS A C 1
ATOM 733 O O . LYS A 1 89 ? -13.603 -3.858 14.484 1.00 88.12 89 LYS A O 1
ATOM 738 N N . ILE A 1 90 ? -12.119 -2.157 14.481 1.00 83.69 90 ILE A N 1
ATOM 739 C CA . ILE A 1 90 ? -12.075 -1.968 15.937 1.00 83.69 90 ILE A CA 1
ATOM 740 C C . ILE A 1 90 ? -13.477 -1.666 16.478 1.00 83.69 90 ILE A C 1
ATOM 742 O O . ILE A 1 90 ? -13.918 -2.261 17.456 1.00 83.69 90 ILE A O 1
ATOM 746 N N . THR A 1 91 ? -14.222 -0.780 15.813 1.00 83.31 91 THR A N 1
ATOM 747 C CA . THR A 1 91 ? -15.594 -0.435 16.220 1.00 83.31 91 THR A CA 1
ATOM 748 C C . THR A 1 91 ? -16.506 -1.663 16.216 1.00 83.31 91 THR A C 1
ATOM 750 O O . THR A 1 91 ? -17.312 -1.838 17.128 1.00 83.31 91 THR A O 1
ATOM 753 N N . LYS A 1 92 ? -16.365 -2.540 15.215 1.00 88.94 92 LYS A N 1
ATOM 754 C CA . LYS A 1 92 ? -17.119 -3.793 15.141 1.00 88.94 92 LYS A CA 1
ATOM 755 C C . LYS A 1 92 ? -16.757 -4.729 16.294 1.00 88.94 92 LYS A C 1
ATOM 757 O O . LYS A 1 92 ? -17.659 -5.256 16.932 1.00 88.94 92 LYS A O 1
ATOM 762 N N . GLU A 1 93 ? -15.472 -4.898 16.585 1.00 87.06 93 GLU A N 1
ATOM 763 C CA . GLU A 1 93 ? -15.005 -5.717 17.712 1.00 87.06 93 GLU A CA 1
ATOM 764 C C . GLU A 1 93 ? -15.539 -5.196 19.053 1.00 87.06 93 GLU A C 1
ATOM 766 O O . GLU A 1 93 ? -16.073 -5.971 19.843 1.00 87.06 93 GLU A O 1
ATOM 771 N N . ILE A 1 94 ? -15.502 -3.877 19.279 1.00 81.56 94 ILE A N 1
ATOM 772 C CA . ILE A 1 94 ? -16.087 -3.247 20.474 1.00 81.56 94 ILE A CA 1
ATOM 773 C C . ILE A 1 94 ? -17.579 -3.566 20.584 1.00 81.56 94 ILE A C 1
ATOM 775 O O . ILE A 1 94 ? -18.058 -3.890 21.669 1.00 81.56 94 ILE A O 1
ATOM 779 N N . PHE A 1 95 ? -18.323 -3.479 19.480 1.00 84.06 95 PHE A N 1
ATOM 780 C CA . PHE A 1 95 ? -19.757 -3.751 19.493 1.00 84.06 95 PHE A CA 1
ATOM 781 C C . PHE A 1 95 ? -20.068 -5.217 19.824 1.00 84.06 95 PHE A C 1
ATOM 783 O O . PHE A 1 95 ? -20.987 -5.487 20.598 1.00 84.06 95 PHE A O 1
ATOM 790 N N . GLU A 1 96 ? -19.286 -6.160 19.292 1.00 86.44 96 GLU A N 1
ATOM 791 C CA . GLU A 1 96 ? -19.410 -7.582 19.632 1.00 86.44 96 GLU A CA 1
ATOM 792 C C . GLU A 1 96 ? -19.135 -7.823 21.126 1.00 86.44 96 GLU A C 1
ATOM 794 O O . GLU A 1 96 ? -19.952 -8.454 21.797 1.00 86.44 96 GLU A O 1
ATOM 799 N N . ILE A 1 97 ? -18.077 -7.218 21.680 1.00 75.25 97 ILE A N 1
ATOM 800 C CA . ILE A 1 97 ? -17.754 -7.296 23.116 1.00 75.25 97 ILE A CA 1
ATOM 801 C C . ILE A 1 97 ? -18.877 -6.690 23.967 1.00 75.25 97 ILE A C 1
ATOM 803 O O . ILE A 1 97 ? -19.310 -7.281 24.954 1.00 75.25 97 ILE A O 1
ATOM 807 N N . GLN A 1 98 ? -19.391 -5.515 23.594 1.00 77.12 98 GLN A N 1
ATOM 808 C CA . GLN A 1 98 ? -20.500 -4.873 24.307 1.00 77.12 98 GLN A CA 1
ATOM 809 C C . GLN A 1 98 ? -21.766 -5.732 24.292 1.00 77.12 98 GLN A C 1
ATOM 811 O O . GLN A 1 98 ? -22.506 -5.760 25.278 1.00 77.12 98 GLN A O 1
ATOM 816 N N . ARG A 1 99 ? -22.035 -6.424 23.182 1.00 84.50 99 ARG A N 1
ATOM 817 C CA . ARG A 1 99 ? -23.159 -7.355 23.070 1.00 84.50 99 ARG A CA 1
ATOM 818 C C . ARG A 1 99 ? -22.968 -8.561 23.987 1.00 84.50 99 ARG A C 1
ATOM 820 O O . ARG A 1 99 ? -23.910 -8.922 24.686 1.00 84.50 99 ARG A O 1
ATOM 827 N N . GLU A 1 100 ? -21.775 -9.149 24.009 1.00 80.50 100 GLU A N 1
ATOM 828 C CA . GLU A 1 100 ? -21.443 -10.261 24.905 1.00 80.50 100 GLU A CA 1
ATOM 829 C C . GLU A 1 100 ? -21.588 -9.854 26.375 1.00 80.50 100 GLU A C 1
ATOM 831 O O . GLU A 1 100 ? -22.294 -10.529 27.120 1.00 80.50 100 GLU A O 1
ATOM 836 N N . LEU A 1 101 ? -21.049 -8.695 26.769 1.00 78.69 101 LEU A N 1
ATOM 837 C CA . LEU A 1 101 ? -21.188 -8.155 28.126 1.00 78.69 101 LEU A CA 1
ATOM 838 C C . LEU A 1 101 ? -22.653 -7.977 28.545 1.00 78.69 101 LEU A C 1
ATOM 840 O O . LEU A 1 101 ? -23.015 -8.323 29.663 1.00 78.69 101 LEU A O 1
ATOM 844 N N . LYS A 1 102 ? -23.514 -7.481 27.649 1.00 78.81 102 LYS A N 1
ATOM 845 C CA . LYS A 1 102 ? -24.957 -7.332 27.917 1.00 78.81 102 LYS A CA 1
ATOM 846 C C . LYS A 1 102 ? -25.708 -8.659 27.996 1.00 78.81 102 LYS A C 1
ATOM 848 O O . LYS A 1 102 ? -26.799 -8.695 28.554 1.00 78.81 102 LYS A O 1
ATOM 853 N N . SER A 1 103 ? -25.167 -9.714 27.392 1.00 78.06 103 SER A N 1
ATOM 854 C CA . SER A 1 103 ? -25.750 -11.057 27.439 1.00 78.06 103 SER A CA 1
ATOM 855 C C . SER A 1 103 ? -25.350 -11.844 28.687 1.00 78.06 103 SER A C 1
ATOM 857 O O . SER A 1 103 ? -25.935 -12.894 28.952 1.00 78.06 103 SER A O 1
ATOM 859 N N . LEU A 1 104 ? -24.374 -11.346 29.456 1.00 73.50 104 LEU A N 1
ATOM 860 C CA . LEU A 1 104 ? -23.995 -11.961 30.719 1.00 73.50 104 LEU A CA 1
ATOM 861 C C . LEU A 1 104 ? -25.153 -11.857 31.723 1.00 73.50 104 LEU A C 1
ATOM 863 O O . LEU A 1 104 ? -25.836 -10.829 31.775 1.00 73.50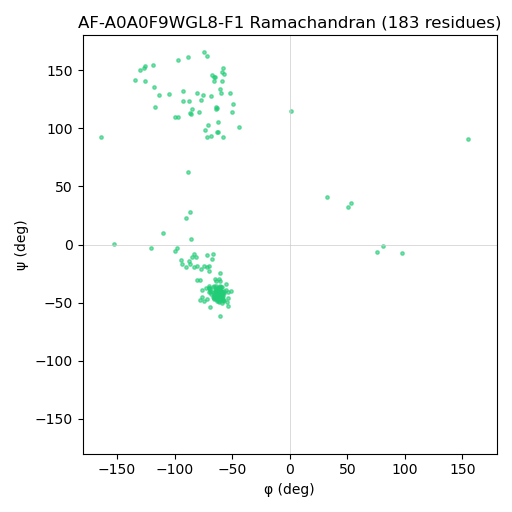 104 LEU A O 1
ATOM 867 N N . PRO A 1 105 ? -25.386 -12.908 32.528 1.00 72.75 105 PRO A N 1
ATOM 868 C CA . PRO A 1 105 ? -26.358 -12.837 33.606 1.00 72.75 105 PRO A CA 1
ATOM 869 C C . PRO A 1 105 ? -25.974 -11.717 34.576 1.00 72.75 105 PRO A C 1
ATOM 871 O O . PRO A 1 105 ? -24.788 -11.439 34.779 1.00 72.75 105 PRO A O 1
ATOM 874 N N . ALA A 1 106 ? -26.983 -11.090 35.187 1.00 65.88 106 ALA A N 1
ATOM 875 C CA . ALA A 1 106 ? -26.753 -10.156 36.280 1.00 65.88 106 ALA A CA 1
ATOM 876 C C . ALA A 1 106 ? -25.874 -10.842 37.331 1.00 65.88 106 ALA A C 1
ATOM 878 O O . ALA A 1 106 ? -26.140 -11.986 37.715 1.00 65.88 106 ALA A O 1
ATOM 879 N N . LEU A 1 107 ? -24.806 -10.160 37.748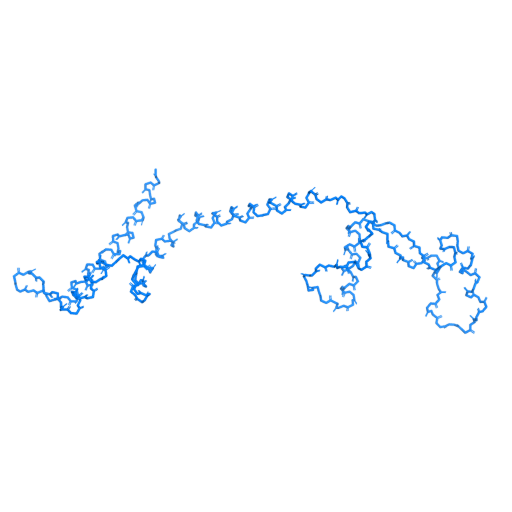 1.00 62.00 107 LEU A N 1
ATOM 880 C CA . LEU A 1 107 ? -23.945 -10.689 38.793 1.00 62.00 107 LEU A CA 1
ATOM 881 C C . LEU A 1 107 ? -24.784 -10.910 40.057 1.00 62.00 107 LEU A C 1
ATOM 883 O O . LEU A 1 107 ? -25.667 -10.096 40.344 1.00 62.00 107 LEU A O 1
ATOM 887 N N . PRO A 1 108 ? -24.540 -12.006 40.793 1.00 62.16 108 PRO A N 1
ATOM 888 C CA . PRO A 1 108 ? -25.180 -12.193 42.084 1.00 62.16 108 PRO A CA 1
ATOM 889 C C . PRO A 1 108 ? -24.829 -11.020 43.006 1.00 62.16 108 PRO A C 1
ATOM 891 O O . PRO A 1 108 ? -23.762 -10.415 42.860 1.00 62.16 108 PRO A O 1
ATOM 894 N N . ASP A 1 109 ? -25.719 -10.718 43.955 1.00 64.3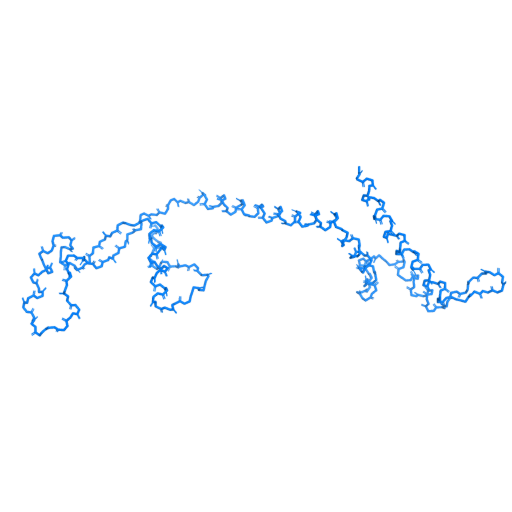1 109 ASP A N 1
ATOM 895 C CA . ASP A 1 109 ? -25.431 -9.762 45.026 1.00 64.31 109 ASP A CA 1
ATOM 896 C C . ASP A 1 109 ? -24.073 -10.119 45.648 1.00 64.31 109 ASP A C 1
ATOM 898 O O . ASP A 1 109 ? -23.879 -11.240 46.128 1.00 64.31 109 ASP A O 1
ATOM 902 N N . ILE A 1 110 ? -23.122 -9.184 45.611 1.00 68.12 110 ILE A N 1
ATOM 903 C CA . ILE A 1 110 ? -21.806 -9.402 46.205 1.00 68.12 110 ILE A CA 1
ATOM 904 C C . ILE A 1 110 ? -21.959 -9.204 47.706 1.00 68.12 110 ILE A C 1
ATOM 906 O O . ILE A 1 110 ? -22.249 -8.108 48.189 1.00 68.12 110 ILE A O 1
ATOM 910 N N . GLU A 1 111 ? -21.772 -10.286 48.447 1.00 73.25 111 GLU A N 1
ATOM 911 C CA . GLU A 1 111 ? -21.768 -10.281 49.901 1.00 73.25 111 GLU A CA 1
ATOM 912 C C . GLU A 1 111 ? -20.324 -10.217 50.406 1.00 73.25 111 GLU A C 1
ATOM 914 O O . GLU A 1 111 ? -19.550 -11.163 50.270 1.00 73.25 111 GLU A O 1
ATOM 919 N N . LEU A 1 112 ? -19.951 -9.076 50.985 1.00 67.00 112 LEU A N 1
ATOM 920 C CA . LEU A 1 112 ? -18.661 -8.888 51.638 1.00 67.00 112 LEU A CA 1
ATOM 921 C C . LEU A 1 112 ? -18.772 -9.196 53.126 1.00 67.00 112 LEU A C 1
ATOM 923 O O . LEU A 1 112 ? -19.649 -8.679 53.816 1.00 67.00 112 LEU A O 1
ATOM 927 N N . ILE A 1 113 ? -17.835 -9.991 53.636 1.00 70.44 113 ILE A N 1
ATOM 928 C CA . ILE A 1 113 ? -17.640 -10.165 55.074 1.00 70.44 113 ILE A CA 1
ATOM 929 C C . ILE A 1 113 ? -16.695 -9.059 55.541 1.00 70.44 113 ILE A C 1
ATOM 931 O O . ILE A 1 113 ? -15.525 -9.038 55.163 1.00 70.44 113 ILE A O 1
ATOM 935 N N . VAL A 1 114 ? -17.203 -8.140 56.357 1.00 70.19 114 VAL A N 1
ATOM 936 C CA . VAL A 1 114 ? -16.432 -7.020 56.911 1.00 70.19 114 VAL A CA 1
ATOM 937 C C . VAL A 1 114 ? -16.393 -7.092 58.431 1.00 70.19 114 VAL A C 1
ATOM 939 O O . VAL A 1 114 ? -17.290 -7.652 59.068 1.00 70.19 114 VAL A O 1
ATOM 942 N N . ASP A 1 115 ? -15.355 -6.510 59.028 1.00 70.69 115 ASP A N 1
ATOM 943 C CA . ASP A 1 115 ? -15.273 -6.384 60.481 1.00 70.69 115 ASP A CA 1
ATOM 944 C C . ASP A 1 115 ? -16.450 -5.558 61.003 1.00 70.69 115 ASP A C 1
ATOM 946 O O . ASP A 1 115 ? -16.782 -4.492 60.478 1.00 70.69 115 ASP A O 1
ATOM 950 N N . CYS A 1 116 ? -17.089 -6.045 62.066 1.00 68.88 116 CYS A N 1
ATOM 951 C CA . CYS A 1 116 ? -18.240 -5.377 62.648 1.00 68.88 116 CYS A CA 1
ATOM 952 C C . CYS A 1 116 ? -17.831 -3.987 63.180 1.00 68.88 116 CYS A C 1
ATOM 954 O O . CYS A 1 116 ? -17.046 -3.900 64.132 1.00 68.88 116 CYS A O 1
ATOM 956 N N . PRO A 1 117 ? -18.392 -2.885 62.647 1.00 67.75 117 PRO A N 1
ATOM 957 C CA . PRO A 1 117 ? -17.991 -1.531 63.028 1.00 67.75 117 PRO A CA 1
ATOM 958 C C . PRO A 1 117 ? -18.419 -1.168 64.456 1.00 67.75 117 PRO A C 1
ATOM 960 O O . PRO A 1 117 ? -17.865 -0.245 65.052 1.00 67.75 117 PRO A O 1
ATOM 963 N N . GLU A 1 118 ? -19.385 -1.894 65.023 1.00 70.25 118 GLU A N 1
ATOM 964 C CA . GLU A 1 118 ? -19.799 -1.764 66.424 1.00 70.25 118 GLU A CA 1
ATOM 965 C C . GLU A 1 118 ? -18.858 -2.506 67.379 1.00 70.25 118 GLU A C 1
ATOM 967 O O . GLU A 1 118 ? -18.805 -2.200 68.568 1.00 70.25 118 GLU A O 1
ATOM 972 N N . CYS A 1 119 ? -18.065 -3.449 66.864 1.00 67.00 119 CYS A N 1
ATOM 973 C CA . CYS A 1 119 ? -17.053 -4.178 67.624 1.00 67.00 119 CYS A CA 1
ATOM 974 C C . CYS A 1 119 ? -15.681 -3.482 67.599 1.00 67.00 119 CYS A C 1
ATOM 976 O O . CYS A 1 119 ? -14.658 -4.126 67.834 1.00 67.00 119 CYS A O 1
ATOM 978 N N . LYS A 1 120 ? -15.642 -2.164 67.346 1.00 53.66 120 LYS A N 1
ATOM 979 C CA . LYS A 1 120 ? -14.435 -1.327 67.418 1.00 53.66 120 LYS A CA 1
ATOM 980 C C . LYS A 1 120 ? -13.821 -1.404 68.817 1.00 53.66 120 LYS A C 1
ATOM 982 O O . LYS A 1 120 ? -14.240 -0.653 69.681 1.00 53.66 120 LYS A O 1
ATOM 987 N N . TYR A 1 121 ? -12.882 -2.327 69.032 1.00 50.72 121 TYR A N 1
ATOM 988 C CA . TYR A 1 121 ? -11.733 -2.295 69.958 1.00 50.72 121 TYR A CA 1
ATOM 989 C C . TYR A 1 121 ? -11.316 -3.729 70.340 1.00 50.72 121 TYR A C 1
ATOM 991 O O . TYR A 1 121 ? -11.750 -4.271 71.356 1.00 50.72 121 TYR A O 1
ATOM 999 N N . SER A 1 122 ? -10.396 -4.337 69.583 1.00 46.03 122 SER A N 1
ATOM 1000 C CA . SER A 1 122 ? -9.582 -5.444 70.125 1.00 46.03 122 SER A CA 1
ATOM 1001 C C . SER A 1 122 ? -8.199 -5.644 69.498 1.00 46.03 122 SER A C 1
ATOM 1003 O O . SER A 1 122 ? -7.471 -6.510 69.979 1.00 46.03 122 SER A O 1
ATOM 1005 N N . SER A 1 123 ? -7.768 -4.847 68.512 1.00 44.06 123 SER A N 1
ATOM 1006 C CA . SER A 1 123 ? -6.388 -4.930 67.994 1.00 44.06 123 SER A CA 1
ATOM 1007 C C . SER A 1 123 ? -5.358 -4.150 68.832 1.00 44.06 123 SER A C 1
ATOM 1009 O O . SER A 1 123 ? -4.154 -4.312 68.646 1.00 44.06 123 SER A O 1
ATOM 1011 N N . GLY A 1 124 ? -5.795 -3.358 69.818 1.00 40.75 124 GLY A N 1
ATOM 1012 C CA . GLY A 1 124 ? -4.909 -2.690 70.773 1.00 40.75 124 GLY A CA 1
ATOM 1013 C C . GLY A 1 124 ? -4.555 -3.597 71.952 1.00 40.75 124 GLY A C 1
ATOM 1014 O O . GLY A 1 124 ? -5.429 -3.981 72.727 1.00 40.75 124 GLY A O 1
ATOM 1015 N N . LYS A 1 125 ? -3.269 -3.925 72.099 1.00 43.66 125 LYS A N 1
ATOM 1016 C CA . LYS A 1 125 ? -2.668 -4.628 73.245 1.00 43.66 125 LYS A CA 1
ATOM 1017 C C . LYS A 1 125 ? -3.178 -4.068 74.587 1.00 43.66 125 LYS A C 1
ATOM 1019 O O . LYS A 1 125 ? -2.688 -3.051 75.061 1.00 43.66 125 LYS A O 1
ATOM 1024 N N . SER A 1 126 ? -4.117 -4.750 75.234 1.00 40.16 126 SER A N 1
ATOM 1025 C CA . SER A 1 126 ? -4.422 -4.550 76.652 1.00 40.16 126 SER A CA 1
ATOM 1026 C C . SER A 1 126 ? -4.547 -5.904 77.341 1.00 40.16 126 SER A C 1
ATOM 1028 O O . SER A 1 126 ? -5.004 -6.889 76.765 1.00 40.16 126 SER A O 1
ATOM 1030 N N . THR A 1 127 ? -4.047 -5.985 78.561 1.00 40.22 127 THR A N 1
ATOM 1031 C CA . THR A 1 127 ? -3.683 -7.197 79.304 1.00 40.22 127 THR A CA 1
ATOM 1032 C C . THR A 1 127 ? -4.844 -7.823 80.092 1.00 40.22 127 THR A C 1
ATOM 1034 O O . THR A 1 127 ? -4.625 -8.501 81.088 1.00 40.22 127 THR A O 1
ATOM 1037 N N . GLY A 1 128 ? -6.094 -7.645 79.653 1.00 43.84 128 GLY A N 1
ATOM 1038 C CA . GLY A 1 128 ? -7.272 -8.217 80.319 1.00 43.84 128 GLY A CA 1
ATOM 1039 C C . GLY A 1 128 ? -8.027 -9.209 79.435 1.00 43.84 128 GLY A C 1
ATOM 1040 O O . GLY A 1 128 ? -8.548 -8.827 78.387 1.00 43.84 128 GLY A O 1
ATOM 1041 N N . LEU A 1 129 ? -8.122 -10.479 79.843 1.00 48.94 129 LEU A N 1
ATOM 1042 C CA . LEU A 1 129 ? -8.951 -11.492 79.167 1.00 48.94 129 LEU A CA 1
ATOM 1043 C C . LEU A 1 129 ? -10.463 -11.323 79.437 1.00 48.94 129 LEU A C 1
ATOM 1045 O O . LEU A 1 129 ? -11.273 -11.834 78.673 1.00 48.94 129 LEU A O 1
ATOM 1049 N N . ALA A 1 130 ? -10.866 -10.589 80.480 1.00 46.25 130 ALA A N 1
ATOM 1050 C CA . ALA A 1 130 ? -12.248 -10.618 80.978 1.00 46.25 130 ALA A CA 1
ATOM 1051 C C . ALA A 1 130 ? -13.219 -9.596 80.343 1.00 46.25 130 ALA A C 1
ATOM 1053 O O . ALA A 1 130 ? -14.427 -9.799 80.404 1.00 46.25 130 ALA A O 1
ATOM 1054 N N . HIS A 1 131 ? -12.733 -8.517 79.714 1.00 44.72 131 HIS A N 1
ATOM 1055 C CA . HIS A 1 131 ? -13.601 -7.492 79.095 1.00 44.72 131 HIS A CA 1
ATOM 1056 C C . HIS A 1 131 ? -13.881 -7.725 77.598 1.00 44.72 131 HIS A C 1
ATOM 1058 O O . HIS A 1 131 ? -14.827 -7.161 77.055 1.00 44.72 131 HIS A O 1
ATOM 1064 N N . ARG A 1 132 ? -13.096 -8.575 76.918 1.00 48.00 132 ARG A N 1
ATOM 1065 C CA . ARG A 1 132 ? -13.236 -8.812 75.466 1.00 48.00 132 ARG A CA 1
ATOM 1066 C C . ARG A 1 132 ? -14.393 -9.746 75.101 1.00 48.00 132 ARG A C 1
ATOM 1068 O O . ARG A 1 132 ? -15.017 -9.563 74.062 1.00 48.00 132 ARG A O 1
ATOM 1075 N N . THR A 1 133 ? -14.736 -10.693 75.969 1.00 48.84 133 THR A N 1
ATOM 1076 C CA . THR A 1 133 ? -15.770 -11.711 75.715 1.00 48.84 133 THR A CA 1
ATOM 1077 C C . THR A 1 133 ? -17.207 -11.204 75.858 1.00 48.84 133 THR A C 1
ATOM 1079 O O . THR A 1 133 ? -18.114 -11.794 75.276 1.00 48.84 133 THR A O 1
ATOM 1082 N N . GLN A 1 134 ? -17.451 -10.104 76.583 1.00 48.88 134 GLN A N 1
ATOM 1083 C CA . GLN A 1 134 ? -18.817 -9.590 76.770 1.00 48.88 134 GLN A CA 1
ATOM 1084 C C . GLN A 1 134 ? -19.339 -8.757 75.591 1.00 48.88 134 GLN A C 1
ATOM 1086 O O . GLN A 1 134 ? -20.544 -8.784 75.343 1.00 48.88 134 GLN A O 1
ATOM 1091 N N . CYS A 1 135 ? -18.468 -8.057 74.853 1.00 52.47 135 CYS A N 1
ATOM 1092 C CA . CYS A 1 135 ? -18.888 -7.272 73.686 1.00 52.47 135 CYS A CA 1
ATOM 1093 C C . CYS A 1 135 ? -19.177 -8.173 72.476 1.00 52.47 135 CYS A C 1
ATOM 1095 O O . CYS A 1 135 ? -20.175 -7.976 71.786 1.00 52.47 135 CYS A O 1
ATOM 1097 N N . TRP A 1 136 ? -18.364 -9.221 72.283 1.00 53.91 136 TRP A N 1
ATOM 1098 C CA . TRP A 1 136 ? -18.553 -10.188 71.202 1.00 53.91 136 TRP A CA 1
ATOM 1099 C C . TRP A 1 136 ? -19.909 -10.888 71.343 1.00 53.91 136 TRP A C 1
ATOM 1101 O O . TRP A 1 136 ? -20.799 -10.659 70.530 1.00 53.91 136 TRP A O 1
ATOM 1111 N N . ASN A 1 137 ? -20.149 -11.618 72.434 1.00 57.00 137 ASN A N 1
ATOM 1112 C CA . ASN A 1 137 ? -21.334 -12.480 72.565 1.00 57.00 137 ASN A CA 1
ATOM 1113 C C . ASN A 1 137 ? -22.693 -11.750 72.634 1.00 57.00 137 ASN A C 1
ATOM 1115 O O . ASN A 1 137 ? -23.731 -12.408 72.615 1.00 57.00 137 ASN A O 1
ATOM 1119 N N . LYS A 1 138 ? -22.718 -10.413 72.741 1.00 64.44 138 LYS A N 1
ATOM 1120 C CA . LYS A 1 138 ? -23.954 -9.613 72.846 1.00 64.44 138 LYS A CA 1
ATOM 1121 C C . LYS A 1 138 ? -24.145 -8.590 71.727 1.00 64.44 138 LYS A C 1
ATOM 1123 O O . LYS A 1 138 ? -25.175 -7.914 71.719 1.00 64.44 138 LYS A O 1
ATOM 1128 N N . CYS A 1 139 ? -23.197 -8.453 70.799 1.00 66.81 139 CYS A N 1
ATOM 1129 C CA . CYS A 1 139 ? -23.370 -7.544 69.672 1.00 66.81 139 CYS A CA 1
ATOM 1130 C C . CYS A 1 139 ? -24.546 -8.025 68.811 1.00 66.81 139 CYS A C 1
ATOM 1132 O O . CYS A 1 139 ? -24.515 -9.121 68.251 1.00 66.81 139 CYS A O 1
ATOM 1134 N N . LYS A 1 140 ? -25.600 -7.207 68.719 1.00 73.62 140 LYS A N 1
ATOM 1135 C CA . LYS A 1 140 ? -26.808 -7.539 67.945 1.00 73.62 140 LYS A CA 1
ATOM 1136 C C . LYS A 1 140 ? -26.516 -7.651 66.449 1.00 73.62 140 LYS A C 1
ATOM 1138 O O . LYS A 1 140 ? -27.173 -8.434 65.770 1.00 73.62 140 LYS A O 1
ATOM 1143 N N . SER A 1 141 ? -25.519 -6.905 65.982 1.00 72.75 141 SER A N 1
ATOM 1144 C CA . SER A 1 141 ? -25.166 -6.777 64.571 1.00 72.75 141 SER A CA 1
ATOM 1145 C C . SER A 1 141 ? -24.376 -7.983 64.057 1.00 72.75 141 SER A C 1
ATOM 1147 O O . SER A 1 141 ? -24.765 -8.570 63.054 1.00 72.75 141 SER A O 1
ATOM 1149 N N . CYS A 1 142 ? -23.333 -8.432 64.770 1.00 73.06 142 CYS A N 1
ATOM 1150 C CA . CYS A 1 142 ? -22.522 -9.594 64.362 1.00 73.06 142 CYS A CA 1
ATOM 1151 C C . CYS A 1 142 ? -22.868 -10.905 65.085 1.00 73.06 142 CYS A C 1
ATOM 1153 O O . CYS A 1 142 ? -22.292 -11.950 64.779 1.00 73.06 142 CYS A O 1
ATOM 1155 N N . LYS A 1 143 ? -23.773 -10.868 66.074 1.00 75.38 143 LYS A N 1
ATOM 1156 C CA . LYS A 1 143 ? -24.199 -12.024 66.887 1.00 75.38 143 LYS A CA 1
ATOM 1157 C C . LYS A 1 143 ? -23.040 -12.832 67.496 1.00 75.38 143 LYS A C 1
ATOM 1159 O O . LYS A 1 143 ? -23.156 -14.044 67.649 1.00 75.38 143 LYS A O 1
ATOM 1164 N N . GLY A 1 144 ? -21.919 -12.194 67.837 1.00 66.94 144 GLY A N 1
ATOM 1165 C CA . GLY A 1 144 ? -20.763 -12.896 68.414 1.00 66.94 144 GLY A CA 1
ATOM 1166 C C . GLY A 1 144 ? -19.648 -13.273 67.458 1.00 66.94 144 GLY A C 1
ATOM 1167 O O . GLY A 1 144 ? -18.600 -13.692 67.933 1.00 66.94 144 GLY A O 1
ATOM 1168 N N . THR A 1 145 ? -19.821 -13.090 66.150 1.00 69.56 145 THR A N 1
ATOM 1169 C CA . THR A 1 145 ? -18.806 -13.498 65.161 1.00 69.56 145 THR A CA 1
ATOM 1170 C C . THR A 1 145 ? -17.688 -12.472 64.971 1.00 69.56 145 THR A C 1
ATOM 1172 O O . THR A 1 145 ? -16.630 -12.807 64.452 1.00 69.56 145 THR A O 1
ATOM 1175 N N . GLY A 1 146 ? -17.913 -11.215 65.369 1.00 69.19 146 GLY A N 1
ATOM 1176 C CA . GLY A 1 146 ? -16.996 -10.106 65.085 1.00 69.19 146 GLY A CA 1
ATOM 1177 C C . GLY A 1 146 ? -17.050 -9.606 63.636 1.00 69.19 146 GLY A C 1
ATOM 1178 O O . GLY A 1 146 ? -16.481 -8.557 63.351 1.00 69.19 146 GLY A O 1
ATOM 1179 N N . GLN A 1 147 ? -17.790 -10.282 62.755 1.00 71.75 147 GLN A N 1
ATOM 1180 C CA . GLN A 1 147 ? -17.920 -9.954 61.337 1.00 71.75 147 GLN A CA 1
ATOM 1181 C C . GLN A 1 147 ? -19.394 -9.794 60.947 1.00 71.75 147 GLN A C 1
ATOM 1183 O O . GLN A 1 147 ? -20.288 -10.350 61.585 1.00 71.75 147 GLN A O 1
ATOM 1188 N N . ILE A 1 148 ? -19.670 -9.005 59.916 1.00 70.06 148 ILE A N 1
ATOM 1189 C CA . ILE A 1 148 ? -21.011 -8.864 59.343 1.00 70.06 148 ILE A CA 1
ATOM 1190 C C . ILE A 1 148 ? -20.947 -9.039 57.833 1.00 70.06 148 ILE A C 1
ATOM 1192 O O . ILE A 1 148 ? -19.947 -8.701 57.203 1.00 70.06 148 ILE A O 1
ATOM 1196 N N . THR A 1 149 ? -22.036 -9.541 57.263 1.00 75.56 149 THR A N 1
ATOM 1197 C CA . THR A 1 149 ? -22.215 -9.584 55.817 1.00 75.56 149 THR A CA 1
ATOM 1198 C C . THR A 1 149 ? -22.844 -8.279 55.355 1.00 75.56 149 THR A C 1
ATOM 1200 O O . THR A 1 149 ? -23.924 -7.907 55.818 1.00 75.56 149 THR A O 1
ATOM 1203 N N . GLN A 1 150 ? -22.179 -7.591 54.437 1.00 74.06 150 GLN A N 1
ATOM 1204 C CA . GLN A 1 150 ? -22.691 -6.405 53.773 1.00 74.06 150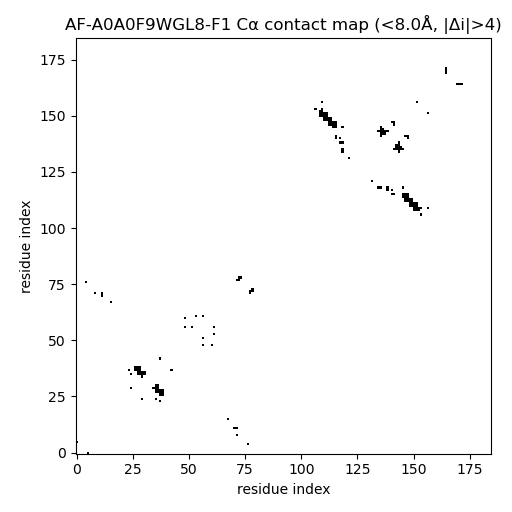 GLN A CA 1
ATOM 1205 C C . GLN A 1 150 ? -22.906 -6.715 52.295 1.00 74.06 150 GLN A C 1
ATOM 1207 O O . GLN A 1 150 ? -21.998 -7.193 51.618 1.00 74.06 150 GLN A O 1
ATOM 1212 N N . LYS A 1 151 ? -24.105 -6.417 51.790 1.00 77.88 151 LYS A N 1
ATOM 1213 C CA . LYS A 1 151 ? -24.350 -6.404 50.349 1.00 77.88 151 LYS A CA 1
ATOM 1214 C C . LYS A 1 151 ? -23.734 -5.148 49.756 1.00 77.88 151 LYS A C 1
ATOM 1216 O O . LYS A 1 151 ? -24.006 -4.053 50.249 1.00 77.88 151 LYS A O 1
ATOM 1221 N N . VAL A 1 152 ? -22.932 -5.323 48.719 1.00 70.31 152 VAL A N 1
ATOM 1222 C CA . VAL A 1 152 ? -22.333 -4.230 47.956 1.00 70.31 152 VAL A CA 1
ATOM 1223 C C . VAL A 1 152 ? -22.633 -4.404 46.475 1.00 70.31 152 VAL A C 1
ATOM 1225 O O . VAL A 1 152 ? -22.825 -5.514 45.974 1.00 70.31 152 VAL A O 1
ATOM 1228 N N . THR A 1 153 ? -22.690 -3.286 45.767 1.00 74.69 153 THR A N 1
ATOM 1229 C CA . THR A 1 153 ? -22.744 -3.262 44.307 1.00 74.69 153 THR A CA 1
ATOM 1230 C C . THR A 1 153 ? -21.392 -3.664 43.714 1.00 74.69 153 THR A C 1
ATOM 1232 O O . THR A 1 153 ? -20.355 -3.626 44.381 1.00 74.69 153 THR A O 1
ATOM 1235 N N . LEU A 1 154 ? -21.385 -4.039 42.431 1.00 67.75 154 LEU A N 1
ATOM 1236 C CA . LEU A 1 154 ? -20.141 -4.320 41.713 1.00 67.75 154 LEU A CA 1
ATOM 1237 C C . LEU A 1 154 ? -19.188 -3.117 41.730 1.00 67.75 154 LEU A C 1
ATOM 1239 O O . LEU A 1 154 ? -17.987 -3.304 41.909 1.00 67.75 154 LEU A O 1
ATOM 1243 N N . ASP A 1 155 ? -19.719 -1.904 41.575 1.00 71.06 155 ASP A N 1
ATOM 1244 C CA . ASP A 1 155 ? -18.917 -0.679 41.549 1.00 71.06 155 ASP A CA 1
ATOM 1245 C C . ASP A 1 155 ? -18.253 -0.426 42.911 1.00 71.06 155 ASP A C 1
ATOM 1247 O O . ASP A 1 155 ? -17.043 -0.215 42.970 1.00 71.06 155 ASP A O 1
ATOM 1251 N N . GLU A 1 156 ? -19.007 -0.562 44.008 1.00 69.25 156 GLU A N 1
ATOM 1252 C CA . GLU A 1 156 ? -18.475 -0.460 45.377 1.00 69.25 156 GLU A CA 1
ATOM 1253 C C . GLU A 1 156 ? -17.412 -1.534 45.661 1.00 69.25 156 GLU A C 1
ATOM 1255 O O . GLU A 1 156 ? -16.394 -1.256 46.297 1.00 69.25 156 GLU A O 1
ATOM 1260 N N . PHE A 1 157 ? -17.608 -2.760 45.164 1.00 71.81 157 PHE A N 1
ATOM 1261 C CA . PHE A 1 157 ? -16.624 -3.836 45.295 1.00 71.81 157 PHE A CA 1
ATOM 1262 C C . PHE A 1 157 ? -15.334 -3.536 44.518 1.00 71.81 157 PHE A C 1
ATOM 1264 O O . PHE A 1 157 ? -14.236 -3.685 45.059 1.00 71.81 157 PHE A O 1
ATOM 1271 N N . ILE A 1 158 ? -15.447 -3.097 43.259 1.00 7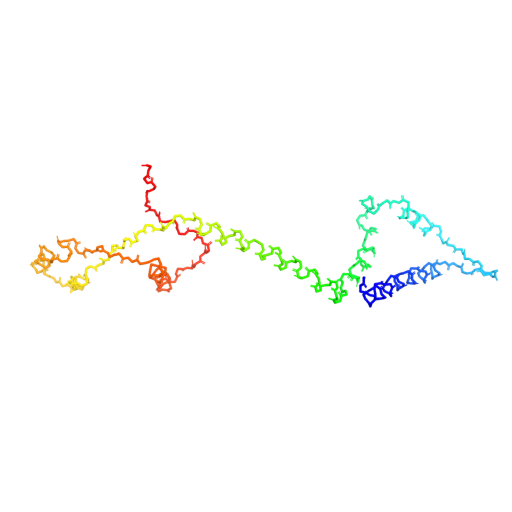2.69 158 ILE A N 1
ATOM 1272 C CA . ILE A 1 158 ? -14.294 -2.735 42.423 1.00 72.69 158 ILE A CA 1
ATOM 1273 C C . ILE A 1 158 ? -13.513 -1.588 43.065 1.00 72.69 158 ILE A C 1
ATOM 1275 O O . ILE A 1 158 ? -12.281 -1.645 43.113 1.00 72.69 158 ILE A O 1
ATOM 1279 N N . GLU A 1 159 ? -14.203 -0.568 43.573 1.00 75.06 159 GLU A N 1
ATOM 1280 C CA . GLU A 1 159 ? -13.576 0.569 44.243 1.00 75.06 159 GLU A CA 1
ATOM 1281 C C . GLU A 1 159 ? -12.814 0.123 45.500 1.00 75.06 159 GLU A C 1
ATOM 1283 O O . GLU A 1 159 ? -11.623 0.419 45.623 1.00 75.06 159 GLU A O 1
ATOM 1288 N N . ALA A 1 160 ? -13.438 -0.694 46.357 1.00 70.00 160 ALA A N 1
ATOM 1289 C CA . ALA A 1 160 ? -12.817 -1.222 47.571 1.00 70.00 160 ALA A CA 1
ATOM 1290 C C . ALA A 1 160 ? -11.575 -2.090 47.286 1.00 70.00 160 ALA A C 1
ATOM 1292 O O . ALA A 1 160 ? -10.539 -1.938 47.938 1.00 70.00 160 ALA A O 1
ATOM 1293 N N . VAL A 1 161 ? -11.640 -2.981 46.288 1.00 70.12 161 VAL A N 1
ATOM 1294 C CA . VAL A 1 161 ? -10.491 -3.814 45.883 1.00 70.12 161 VAL A CA 1
ATOM 1295 C C . VAL A 1 161 ? -9.374 -2.951 45.300 1.00 70.12 161 VAL A C 1
ATOM 1297 O O . VAL A 1 161 ? -8.206 -3.137 45.641 1.00 70.12 161 VAL A O 1
ATOM 1300 N N . THR A 1 162 ? -9.717 -1.977 44.455 1.00 74.06 162 THR A N 1
ATOM 1301 C CA . THR A 1 162 ? -8.740 -1.064 43.845 1.00 74.06 162 THR A CA 1
ATOM 1302 C C . THR A 1 162 ? -8.023 -0.232 44.908 1.00 74.06 162 THR A C 1
ATOM 1304 O O . THR A 1 162 ? -6.803 -0.066 44.848 1.00 74.06 162 THR A O 1
ATOM 1307 N N . GLU A 1 163 ? -8.755 0.269 45.903 1.00 72.69 163 GLU A N 1
ATOM 1308 C CA . GLU A 1 163 ? -8.188 1.008 47.029 1.00 72.69 163 GLU A CA 1
ATOM 1309 C C . GLU A 1 163 ? -7.282 0.122 47.894 1.00 72.69 163 GLU A C 1
ATOM 1311 O O . GLU A 1 163 ? -6.160 0.520 48.215 1.00 72.69 163 GLU A O 1
ATOM 1316 N N . TYR A 1 164 ? -7.705 -1.107 48.203 1.00 69.69 164 TYR A N 1
ATOM 1317 C CA . TYR A 1 164 ? -6.878 -2.069 48.931 1.00 69.69 164 TYR A CA 1
ATOM 1318 C C . TYR A 1 164 ? -5.565 -2.370 48.196 1.00 69.69 164 TYR A C 1
ATOM 1320 O O . TYR A 1 164 ? -4.495 -2.329 48.806 1.00 69.69 164 TYR A O 1
ATOM 1328 N N . MET A 1 165 ? -5.620 -2.630 46.886 1.00 69.44 165 MET A N 1
ATOM 1329 C CA . MET A 1 165 ? -4.424 -2.884 46.076 1.00 69.44 165 MET A CA 1
ATOM 1330 C C . MET A 1 165 ? -3.475 -1.682 46.074 1.00 69.44 165 MET A C 1
ATOM 1332 O O . MET A 1 165 ? -2.270 -1.867 46.236 1.00 69.44 165 MET A O 1
ATOM 1336 N N . ARG A 1 166 ? -4.013 -0.458 45.960 1.00 72.56 166 ARG A N 1
ATOM 1337 C CA . ARG A 1 166 ? -3.237 0.791 46.027 1.00 72.56 166 ARG A CA 1
ATOM 1338 C C . ARG A 1 166 ? -2.543 0.955 47.380 1.00 72.56 166 ARG A C 1
ATOM 1340 O O . ARG A 1 166 ? -1.366 1.291 47.420 1.00 72.56 166 ARG A O 1
ATOM 1347 N N . ASN A 1 167 ? -3.252 0.690 48.474 1.00 72.75 167 ASN A N 1
ATOM 1348 C CA . ASN A 1 167 ? -2.727 0.854 49.831 1.00 72.75 167 ASN A CA 1
ATOM 1349 C C . ASN A 1 167 ? -1.686 -0.211 50.216 1.00 72.75 167 ASN A C 1
ATOM 1351 O O . ASN A 1 167 ? -0.915 0.008 51.147 1.00 72.75 167 ASN A O 1
ATOM 1355 N N . ASN A 1 168 ? -1.652 -1.344 49.510 1.00 67.69 168 ASN A N 1
ATOM 1356 C CA . ASN A 1 168 ? -0.716 -2.446 49.757 1.00 67.69 168 ASN A CA 1
ATOM 1357 C C . ASN A 1 168 ? 0.346 -2.605 48.652 1.00 67.69 168 ASN A C 1
ATOM 1359 O O . ASN A 1 168 ? 1.061 -3.604 48.641 1.00 67.69 168 ASN A O 1
ATOM 1363 N N . ASP A 1 169 ? 0.440 -1.639 47.731 1.00 77.56 169 ASP A N 1
ATOM 1364 C CA . ASP A 1 169 ? 1.401 -1.614 46.618 1.00 77.56 169 ASP A CA 1
ATOM 1365 C C . ASP A 1 169 ? 1.375 -2.899 45.759 1.00 77.56 169 ASP A C 1
ATOM 1367 O O . ASP A 1 169 ? 2.394 -3.400 45.278 1.00 77.56 169 ASP A O 1
ATOM 1371 N N . ILE A 1 170 ? 0.177 -3.472 45.584 1.00 62.66 170 ILE A N 1
ATOM 1372 C CA . ILE A 1 170 ? -0.041 -4.693 44.803 1.00 62.66 170 ILE A CA 1
ATOM 1373 C C . ILE A 1 170 ? -0.211 -4.292 43.327 1.00 62.66 170 ILE A C 1
ATOM 1375 O O . ILE A 1 170 ? -1.222 -3.675 42.977 1.00 62.66 170 ILE A O 1
ATOM 1379 N N . PRO A 1 171 ? 0.723 -4.644 42.422 1.00 54.22 171 PRO A N 1
ATOM 1380 C CA . PRO A 1 171 ? 0.637 -4.238 41.024 1.00 54.22 171 PRO A CA 1
ATOM 1381 C C . PRO A 1 171 ? -0.533 -4.929 40.312 1.00 54.22 171 PRO A C 1
ATOM 1383 O O . PRO A 1 171 ? -0.632 -6.159 40.291 1.00 54.22 171 PRO A O 1
ATOM 1386 N N . PHE A 1 172 ? -1.393 -4.140 39.662 1.00 48.56 172 PHE A N 1
ATOM 1387 C CA . PHE A 1 172 ? -2.492 -4.653 38.843 1.00 48.56 172 PHE A CA 1
ATOM 1388 C C . PHE A 1 172 ? -1.948 -5.270 37.546 1.00 48.56 172 PHE A C 1
ATOM 1390 O O . PHE A 1 172 ? -1.742 -4.591 36.541 1.00 48.56 172 PHE A O 1
ATOM 1397 N N . LYS A 1 173 ? -1.692 -6.581 37.554 1.00 44.72 173 LYS A N 1
ATOM 1398 C CA . LYS A 1 173 ? -1.283 -7.332 36.358 1.00 44.72 173 LYS A CA 1
ATOM 1399 C C . LYS A 1 173 ? -2.495 -7.846 35.582 1.00 44.72 173 LYS A C 1
ATOM 1401 O O . LYS A 1 173 ? -2.648 -9.053 35.486 1.00 44.72 173 LYS A O 1
ATOM 1406 N N . GLY A 1 174 ? -3.342 -6.944 35.069 1.00 37.28 174 GLY A N 1
ATOM 1407 C CA . GLY A 1 174 ? -4.324 -7.179 33.987 1.00 37.28 174 GLY A CA 1
ATOM 1408 C C . GLY A 1 174 ? -4.949 -8.579 33.889 1.00 37.28 174 GLY A C 1
ATOM 1409 O O . GLY A 1 174 ? -5.059 -9.126 32.795 1.00 37.28 174 GLY A O 1
ATOM 1410 N N . GLY A 1 175 ? -5.300 -9.180 35.022 1.00 32.75 175 GLY A N 1
ATOM 1411 C CA . GLY A 1 175 ? -5.639 -10.589 35.136 1.00 32.75 175 GLY A CA 1
ATOM 1412 C C . GLY A 1 175 ? -7.004 -10.725 35.774 1.00 32.75 175 GLY A C 1
ATOM 1413 O O . GLY A 1 175 ? -7.343 -9.981 36.691 1.00 32.75 175 GLY A O 1
ATOM 1414 N N . VAL A 1 176 ? -7.785 -11.673 35.265 1.00 34.88 176 VAL A N 1
ATOM 1415 C CA . VAL A 1 176 ? -9.077 -12.066 35.827 1.00 34.88 176 VAL A CA 1
ATOM 1416 C C . VAL A 1 176 ? -8.897 -12.330 37.324 1.00 34.88 176 VAL A C 1
ATOM 1418 O O . VAL A 1 176 ? -8.195 -13.268 37.704 1.00 34.88 176 VAL A O 1
ATOM 1421 N N . LEU A 1 177 ? -9.524 -11.508 38.171 1.00 33.69 177 LEU A N 1
ATOM 1422 C CA . LEU A 1 177 ? -9.715 -11.814 39.587 1.00 33.69 177 LEU A CA 1
ATOM 1423 C C . LEU A 1 177 ? -10.582 -13.074 39.652 1.00 33.69 177 LEU A C 1
ATOM 1425 O O . LEU A 1 177 ? -11.802 -13.016 39.516 1.00 33.69 177 LEU A O 1
ATOM 1429 N N . ARG A 1 178 ? -9.946 -14.239 39.798 1.00 32.59 178 ARG A N 1
ATOM 1430 C CA . ARG A 1 178 ? -10.649 -15.452 40.208 1.00 32.59 178 ARG A CA 1
ATOM 1431 C C . ARG A 1 178 ? -11.014 -15.271 41.672 1.00 32.59 178 ARG A C 1
ATOM 1433 O O . ARG A 1 178 ? -10.160 -15.402 42.541 1.00 32.59 178 ARG A O 1
ATOM 1440 N N . LEU A 1 179 ? -12.280 -14.958 41.922 1.00 34.94 179 LEU A N 1
ATOM 1441 C CA . LEU A 1 179 ? -12.883 -15.200 43.223 1.00 34.94 179 LEU A CA 1
ATOM 1442 C C . LEU A 1 179 ? -12.842 -16.717 43.437 1.00 34.94 179 LEU A C 1
ATOM 1444 O O . LEU A 1 179 ? -13.555 -17.465 42.769 1.00 34.94 179 LEU A O 1
ATOM 1448 N N . GLU A 1 180 ? -11.934 -17.188 44.290 1.00 32.19 180 GLU A N 1
ATOM 1449 C CA . GLU A 1 180 ? -11.971 -18.563 44.777 1.00 32.19 180 GLU A CA 1
ATOM 1450 C C . GLU A 1 180 ? -13.200 -18.708 45.678 1.00 32.19 180 GLU A C 1
ATOM 1452 O O . GLU A 1 180 ? -13.187 -18.373 46.858 1.00 32.19 180 GLU A O 1
ATOM 1457 N N . GLY A 1 181 ? -14.291 -19.157 45.068 1.00 32.16 181 GLY A N 1
ATOM 1458 C CA . GLY A 1 181 ? -15.553 -19.482 45.711 1.00 32.16 181 GLY A CA 1
ATOM 1459 C C . GLY A 1 181 ? -16.367 -20.318 44.736 1.00 32.16 181 GLY A C 1
ATOM 1460 O O . GLY A 1 181 ? -16.991 -19.780 43.832 1.00 32.16 181 GLY A O 1
ATOM 1461 N N . GLU A 1 182 ? -16.219 -21.633 44.867 1.00 29.80 182 GLU A N 1
ATOM 1462 C CA . GLU A 1 182 ? -16.969 -22.729 44.244 1.00 29.80 182 GLU A CA 1
ATOM 1463 C C . GLU A 1 182 ? -18.090 -22.344 43.258 1.00 29.80 182 GLU A C 1
ATOM 1465 O O . GLU A 1 182 ? -19.149 -21.842 43.631 1.00 29.80 182 GLU A O 1
ATOM 1470 N N . ILE A 1 183 ? -17.896 -22.713 41.986 1.00 30.36 183 ILE A N 1
ATOM 1471 C CA . ILE A 1 183 ? -19.007 -22.936 41.057 1.00 30.36 183 ILE A CA 1
ATOM 1472 C C . ILE A 1 183 ? -19.815 -24.106 41.632 1.00 30.36 183 ILE A C 1
ATOM 1474 O O . ILE A 1 183 ? -19.448 -25.269 41.443 1.00 30.36 183 ILE A O 1
ATOM 1478 N N . LEU A 1 184 ? -20.888 -23.804 42.361 1.00 28.62 184 LEU A N 1
ATOM 1479 C CA . LEU A 1 184 ? -21.912 -24.790 42.682 1.00 28.62 184 LEU A CA 1
ATOM 1480 C C . LEU A 1 184 ? -22.562 -25.232 41.364 1.00 28.62 184 LEU A C 1
ATOM 1482 O O . LEU A 1 184 ? -23.086 -24.412 40.608 1.00 28.62 184 LEU A O 1
ATOM 1486 N N . LYS A 1 185 ? -22.434 -26.530 41.078 1.00 31.59 185 LYS A N 1
ATOM 1487 C CA . LYS A 1 185 ? -23.196 -27.242 40.047 1.00 31.59 185 LYS A CA 1
ATOM 1488 C C . LYS A 1 185 ? -24.670 -27.322 40.418 1.00 31.59 185 LYS A C 1
ATOM 1490 O O . LYS A 1 185 ? -24.953 -27.443 41.630 1.00 31.59 185 LYS A O 1
#

Radius of gyration: 37.43 Å; Cα contacts (8 Å, |Δi|>4): 93; chains: 1; bounding box: 52×42×116 Å

Sequence (185 aa):
MNDKLKEKVADKMHEAWSGWMAYIFRKSKVNPDGTITIPQWAVKRWSKQVDTWYKDLPENMKDSDREEADKILALPEIKSALDKLEMLKITKEIFEIQRELKSLPALPDIELIVDCPECKYSSGKSTGLAHRTQCWNKCKSCKGTGQITQKVTLDEFIEAVTEYMRNNDIPFKGGVLRLEGEILK

pLDDT: mean 78.06, std 20.29, range [28.62, 98.19]

Foldseek 3Di:
DPVVLVVVLVVLVVVLVVVVVVVQQVQWDQDPVRDTHGDPVCCVVVVVVVVDDLVRDDPVSCVSVVVSVVVSCPDPVNVVVVVVVVVVVVVVVVVVVVVVVVPDPDDPFDKDKAFDPQLPDDPDDDDDPPPNQVCQCPPPQNNNPRIHIDGDDPVRVVVVVVVVCVVVVPDPPVDPPPPPDDPDD

Solvent-accessible surface area (backbone atoms only — not comparable to full-atom values): 11361 Å² total; per-residue (Å²): 127,65,64,71,57,52,51,55,52,49,50,53,52,47,52,53,49,52,52,50,50,52,48,53,56,72,66,25,46,78,44,98,86,73,48,72,49,70,46,68,72,53,53,60,50,51,51,52,56,73,76,39,56,78,91,75,47,56,72,89,71,43,51,67,59,48,57,56,48,48,60,56,51,64,34,67,74,51,36,53,51,51,54,48,52,52,51,49,52,53,51,50,52,51,51,54,51,55,51,51,62,70,68,50,75,82,76,74,85,43,70,42,81,40,74,30,79,88,63,78,80,74,88,69,94,66,99,61,82,78,70,62,60,62,56,34,69,64,32,83,82,33,66,40,69,56,38,33,79,42,81,44,54,72,66,60,48,52,52,54,53,51,50,51,31,62,78,67,73,51,80,86,72,92,60,86,82,74,75,92,67,79,86,80,127

Mean predicted aligned error: 15.95 Å

Secondary structure (DSSP, 8-state):
--HHHHHHHHHHHHHHHHHHHHHHHHHSEEPTTS-EE--HHHHHHHHHHHHS-GGGS-HHHHHHHHHHHHHHHTSHHHHHHHHHHHHHHHHHHHHHHHHHHHHSPPPPPEEEEEE-GGG---SS----STTHHHHHTT-TTTTTSSEEEEEE-HHHHHHHHHHHHHHTT----S------S----